Protein AF-A0A7C4AFE4-F1 (afdb_monomer_lite)

Foldseek 3Di:
DDLVVVVVVLLVLLVVLLVVLQVLLVVCLVPVDLVSLVSNLVSLVVNLVSCVLLVVFFDVVLNVLSVVLNVLSCVLSVLLNVLVVVLVVLVPPPPSPVVNVVSVVVSVVSSVVSSVVNDGRDPSNSVRSNGTDDDPVSSVSSVVSVVVVVVVVVVVVVVVVVVVVVPPDPPPPDDPPPDDDDDDDDDDDDDDDDDDDDDDDDD

Radius of gyration: 24.46 Å; chains: 1; bounding box: 50×61×55 Å

Structure (mmCIF, N/CA/C/O backbone):
data_AF-A0A7C4AFE4-F1
#
_entry.id   AF-A0A7C4AFE4-F1
#
loop_
_atom_site.group_PDB
_atom_site.id
_atom_site.type_symbol
_atom_site.label_atom_id
_atom_site.label_alt_id
_atom_site.label_comp_id
_atom_site.label_asym_id
_atom_site.label_entity_id
_atom_site.label_seq_id
_atom_site.pdbx_PDB_ins_code
_atom_site.Cartn_x
_atom_site.Cartn_y
_atom_site.Cartn_z
_atom_site.occupancy
_atom_site.B_iso_or_equiv
_atom_site.auth_seq_id
_atom_site.auth_comp_id
_atom_site.auth_asym_id
_atom_site.auth_atom_id
_atom_site.pdbx_PDB_model_num
ATOM 1 N N . MET A 1 1 ? 22.832 9.368 -10.666 1.00 88.69 1 MET A N 1
ATOM 2 C CA . MET A 1 1 ? 22.837 7.880 -10.552 1.00 88.69 1 MET A CA 1
ATOM 3 C C . MET A 1 1 ? 22.704 7.240 -11.938 1.00 88.69 1 MET A C 1
ATOM 5 O O . MET A 1 1 ? 21.803 7.632 -12.667 1.00 88.69 1 MET A O 1
ATOM 9 N N . ARG A 1 2 ? 23.557 6.264 -12.307 1.00 95.69 2 ARG A N 1
ATOM 10 C CA . ARG A 1 2 ? 23.484 5.553 -13.609 1.00 95.69 2 ARG A CA 1
ATOM 11 C C . ARG A 1 2 ? 22.165 4.767 -13.766 1.00 95.69 2 ARG A C 1
ATOM 13 O O . ARG A 1 2 ? 21.699 4.161 -12.797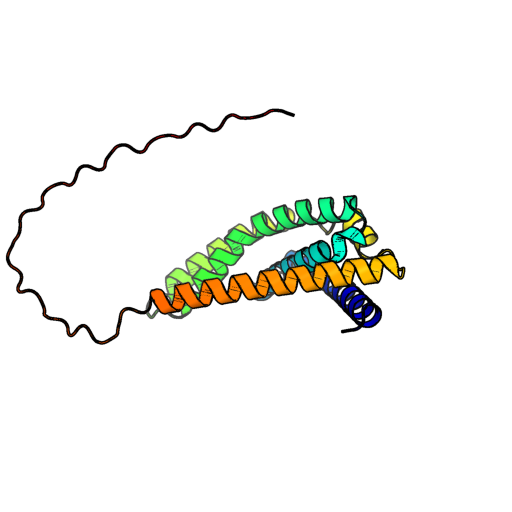 1.00 95.69 2 ARG A O 1
ATOM 20 N N . ALA A 1 3 ? 21.608 4.709 -14.983 1.00 95.88 3 ALA A N 1
ATOM 21 C CA . ALA A 1 3 ? 20.313 4.072 -15.285 1.00 95.88 3 ALA A CA 1
ATOM 22 C C . ALA A 1 3 ? 20.218 2.606 -14.823 1.00 95.88 3 ALA A C 1
ATOM 24 O O . ALA A 1 3 ? 19.210 2.186 -14.255 1.00 95.88 3 ALA A O 1
ATOM 25 N N . GLN A 1 4 ? 21.287 1.829 -15.016 1.00 96.31 4 GLN A N 1
ATOM 26 C CA . GLN A 1 4 ? 21.350 0.423 -14.607 1.00 96.31 4 GLN A CA 1
ATOM 27 C C . GLN A 1 4 ? 21.283 0.251 -13.082 1.00 96.31 4 GLN A C 1
ATOM 29 O O . GLN A 1 4 ? 20.539 -0.599 -12.594 1.00 96.31 4 GLN A O 1
ATOM 34 N N . LYS A 1 5 ? 22.010 1.083 -12.320 1.00 97.25 5 LYS A N 1
ATOM 35 C CA . LYS A 1 5 ? 21.986 1.060 -10.846 1.00 97.25 5 LYS A CA 1
ATOM 36 C C . LYS A 1 5 ? 20.595 1.424 -10.320 1.00 97.25 5 LYS A C 1
ATOM 38 O O . LYS A 1 5 ? 20.082 0.743 -9.433 1.00 97.25 5 LYS A O 1
ATOM 43 N N . LEU A 1 6 ? 19.958 2.438 -10.914 1.00 96.81 6 LEU A N 1
ATOM 44 C CA . LEU A 1 6 ? 18.576 2.809 -10.595 1.00 96.81 6 LEU A CA 1
ATOM 45 C C . LEU A 1 6 ? 17.604 1.654 -10.868 1.00 96.81 6 LEU A C 1
ATOM 47 O O . LEU A 1 6 ? 16.793 1.333 -10.003 1.00 96.81 6 LEU A O 1
ATOM 51 N N . PHE A 1 7 ? 17.689 1.024 -12.042 1.00 96.94 7 PHE A N 1
ATOM 52 C CA . PHE A 1 7 ? 16.813 -0.086 -12.418 1.00 96.94 7 PHE A CA 1
ATOM 53 C C . PHE A 1 7 ? 16.931 -1.265 -11.450 1.00 96.94 7 PHE A C 1
ATOM 55 O O . PHE A 1 7 ? 15.910 -1.715 -10.930 1.00 96.94 7 PHE A O 1
ATOM 62 N N . ARG A 1 8 ? 18.158 -1.698 -11.124 1.00 97.38 8 ARG A N 1
ATOM 63 C CA . ARG A 1 8 ? 18.399 -2.772 -10.145 1.00 97.38 8 ARG A CA 1
ATOM 64 C C . ARG A 1 8 ? 17.809 -2.430 -8.774 1.00 97.38 8 ARG A C 1
ATOM 66 O O . ARG A 1 8 ? 17.084 -3.238 -8.196 1.00 97.38 8 ARG A O 1
ATOM 73 N N . ARG A 1 9 ? 18.043 -1.208 -8.274 1.00 97.44 9 ARG A N 1
ATOM 74 C CA . ARG A 1 9 ? 17.486 -0.744 -6.989 1.00 97.44 9 ARG A CA 1
ATOM 75 C C . ARG A 1 9 ? 15.956 -0.720 -7.007 1.00 97.44 9 ARG A C 1
ATOM 77 O O . ARG A 1 9 ? 15.320 -1.157 -6.049 1.00 97.44 9 ARG A O 1
ATOM 84 N N . TRP A 1 10 ? 15.363 -0.218 -8.089 1.00 97.56 10 TRP A N 1
ATOM 85 C CA . TRP A 1 10 ? 13.914 -0.182 -8.275 1.00 97.56 10 TRP A CA 1
ATOM 86 C C . TRP A 1 10 ? 13.317 -1.594 -8.305 1.00 97.56 10 TRP A C 1
ATOM 88 O O . TRP A 1 10 ? 12.353 -1.855 -7.587 1.00 97.56 10 TRP A O 1
ATOM 98 N N . GLN A 1 11 ? 13.914 -2.514 -9.065 1.00 97.38 11 GLN A N 1
ATOM 99 C CA . GLN A 1 11 ? 13.476 -3.906 -9.169 1.00 97.38 11 GLN A CA 1
ATOM 100 C C . GLN A 1 11 ? 13.556 -4.629 -7.820 1.00 97.38 11 GLN A C 1
ATOM 102 O O . GLN A 1 11 ? 12.567 -5.224 -7.391 1.00 97.38 11 GLN A O 1
ATOM 107 N N . GLY A 1 12 ? 14.685 -4.515 -7.111 1.00 97.50 12 GLY A N 1
ATOM 108 C CA . GLY A 1 12 ? 14.855 -5.113 -5.786 1.00 97.50 12 GLY A CA 1
ATOM 109 C C . GLY A 1 12 ? 13.845 -4.573 -4.770 1.00 97.50 12 GLY A C 1
ATOM 110 O O . GLY A 1 12 ? 13.185 -5.342 -4.069 1.00 97.50 12 GLY A O 1
ATOM 111 N N . ARG A 1 13 ? 13.636 -3.248 -4.741 1.00 97.94 13 ARG A N 1
ATOM 112 C CA . ARG A 1 13 ? 12.648 -2.622 -3.847 1.00 97.94 13 ARG A CA 1
ATOM 113 C C . ARG A 1 13 ? 11.216 -3.024 -4.199 1.00 97.94 13 ARG A C 1
ATOM 115 O O . ARG A 1 13 ? 10.423 -3.246 -3.289 1.00 97.94 13 ARG A O 1
ATOM 122 N N . ARG A 1 14 ? 10.885 -3.153 -5.489 1.00 97.56 14 ARG A N 1
ATOM 123 C CA . ARG A 1 14 ? 9.582 -3.654 -5.953 1.00 97.56 14 ARG A CA 1
ATOM 124 C C . ARG A 1 14 ? 9.314 -5.058 -5.429 1.00 97.56 14 ARG A C 1
ATOM 126 O O . ARG A 1 14 ? 8.274 -5.278 -4.819 1.00 97.56 14 ARG A O 1
ATOM 133 N N . ALA A 1 15 ? 10.255 -5.977 -5.644 1.00 97.25 15 ALA A N 1
ATOM 134 C CA . ALA A 1 15 ? 10.128 -7.368 -5.222 1.00 97.25 15 ALA A CA 1
ATOM 135 C C . ALA A 1 15 ? 10.013 -7.486 -3.694 1.00 97.25 15 ALA A C 1
ATOM 137 O O . ALA A 1 15 ? 9.143 -8.198 -3.199 1.00 97.25 15 ALA A O 1
ATOM 138 N N . LYS A 1 16 ? 10.831 -6.727 -2.947 1.00 98.06 16 LYS A N 1
ATOM 139 C CA . LYS A 1 16 ? 10.748 -6.659 -1.481 1.00 98.06 16 LYS A CA 1
ATOM 140 C C . LYS A 1 16 ? 9.370 -6.185 -1.013 1.00 98.06 16 LYS A C 1
ATOM 142 O O . LYS A 1 16 ? 8.750 -6.864 -0.204 1.00 98.06 16 LYS A O 1
ATOM 147 N N . LEU A 1 17 ? 8.879 -5.062 -1.543 1.00 98.06 17 LEU A N 1
ATOM 148 C CA . LEU A 1 17 ? 7.571 -4.514 -1.165 1.00 98.06 17 LEU A CA 1
ATOM 149 C C . LEU A 1 17 ? 6.419 -5.454 -1.526 1.00 98.06 17 LEU A C 1
ATOM 151 O O . LEU A 1 17 ? 5.457 -5.535 -0.775 1.00 98.06 17 LEU A O 1
ATOM 155 N N . LEU A 1 18 ? 6.505 -6.154 -2.659 1.00 97.81 18 LEU A N 1
ATOM 156 C CA . LEU A 1 18 ? 5.486 -7.115 -3.073 1.00 97.81 18 LEU A CA 1
ATOM 157 C C . LEU A 1 18 ? 5.387 -8.290 -2.090 1.00 97.81 18 LEU A C 1
ATOM 159 O O . LEU A 1 18 ? 4.287 -8.601 -1.645 1.00 97.81 18 LEU A O 1
ATOM 163 N N . ARG A 1 19 ? 6.523 -8.884 -1.696 1.00 97.88 19 ARG A N 1
ATOM 164 C CA . ARG A 1 19 ? 6.556 -9.945 -0.673 1.00 97.88 19 ARG A CA 1
ATOM 165 C C . ARG A 1 19 ? 6.013 -9.453 0.667 1.00 97.88 19 ARG A C 1
ATOM 167 O O . ARG A 1 19 ? 5.075 -10.036 1.196 1.00 97.88 19 ARG A O 1
ATOM 174 N N . GLN A 1 20 ? 6.517 -8.311 1.141 1.00 98.19 20 GLN A N 1
ATOM 175 C CA . GLN A 1 20 ? 6.049 -7.690 2.384 1.00 98.19 20 GLN A CA 1
ATOM 176 C C . GLN A 1 20 ? 4.540 -7.428 2.368 1.00 98.19 20 GLN A C 1
ATOM 178 O O . GLN A 1 20 ? 3.872 -7.651 3.369 1.00 98.19 20 GLN A O 1
ATOM 183 N N . LEU A 1 21 ? 3.987 -6.974 1.240 1.00 98.06 21 LEU A N 1
ATOM 184 C CA . LEU A 1 21 ? 2.557 -6.712 1.110 1.00 98.06 21 LEU A CA 1
ATOM 185 C C . LEU A 1 21 ? 1.720 -7.988 1.267 1.00 98.06 21 LEU A C 1
ATOM 187 O O . LEU A 1 21 ? 0.680 -7.943 1.920 1.00 98.06 21 LEU A O 1
ATOM 191 N N . ILE A 1 22 ? 2.168 -9.101 0.680 1.00 97.62 22 ILE A N 1
ATOM 192 C CA . ILE A 1 22 ? 1.499 -10.406 0.781 1.00 97.62 22 ILE A CA 1
ATOM 193 C C . ILE A 1 22 ? 1.530 -10.904 2.232 1.00 97.62 22 ILE A C 1
ATOM 195 O O . ILE A 1 22 ? 0.498 -11.312 2.769 1.00 97.62 22 ILE A O 1
ATOM 199 N N . ASP A 1 23 ? 2.684 -10.810 2.892 1.00 98.12 23 ASP A N 1
ATOM 200 C CA . ASP A 1 23 ? 2.838 -11.239 4.285 1.00 98.12 23 ASP A CA 1
ATOM 201 C C . ASP A 1 23 ? 2.002 -10.380 5.240 1.00 98.12 23 ASP A C 1
ATOM 203 O O . ASP A 1 23 ? 1.268 -10.904 6.082 1.00 98.12 23 ASP A O 1
ATOM 207 N N . LEU A 1 24 ? 2.053 -9.054 5.080 1.00 98.00 24 LEU A N 1
ATOM 208 C CA . LEU A 1 24 ? 1.264 -8.110 5.871 1.00 98.00 24 LEU A CA 1
ATOM 209 C C . LEU A 1 24 ? -0.232 -8.303 5.658 1.00 98.00 24 LEU A C 1
ATOM 211 O O . LEU A 1 24 ? -0.986 -8.231 6.624 1.00 98.00 24 LEU A O 1
ATOM 215 N N . GLN A 1 25 ? -0.668 -8.601 4.432 1.00 97.75 25 GLN A N 1
ATOM 216 C CA . GLN A 1 25 ? -2.064 -8.924 4.169 1.00 97.75 25 GLN A CA 1
ATOM 217 C C . GLN A 1 25 ? -2.516 -10.137 4.989 1.00 97.75 25 GLN A C 1
ATOM 219 O O . GLN A 1 25 ? -3.547 -10.063 5.655 1.00 97.75 25 GLN A O 1
ATOM 224 N N . ARG A 1 26 ? -1.743 -11.230 4.972 1.00 97.56 26 ARG A N 1
ATOM 225 C CA . ARG A 1 26 ? -2.060 -12.447 5.737 1.00 97.56 26 ARG A CA 1
ATOM 226 C C . ARG A 1 26 ? -2.098 -12.169 7.239 1.00 97.56 26 ARG A C 1
ATOM 228 O O . ARG A 1 26 ? -3.020 -12.604 7.923 1.00 97.56 26 ARG A O 1
ATOM 235 N N . ARG A 1 27 ? -1.124 -11.412 7.758 1.00 97.75 27 ARG A N 1
ATOM 236 C CA . ARG A 1 27 ? -1.076 -11.009 9.175 1.00 97.75 27 ARG A CA 1
ATOM 237 C C . ARG A 1 27 ? -2.278 -10.146 9.561 1.00 97.75 27 ARG A C 1
ATOM 239 O O . ARG A 1 27 ? -2.919 -10.432 10.570 1.00 97.75 27 ARG A O 1
ATOM 246 N N . CYS A 1 28 ? -2.631 -9.167 8.724 1.00 97.06 28 CYS A N 1
ATOM 247 C CA . CYS A 1 28 ? -3.826 -8.348 8.913 1.00 97.06 28 CYS A CA 1
ATOM 248 C C . CYS A 1 28 ? -5.076 -9.225 8.954 1.00 97.06 28 CYS A C 1
ATOM 250 O O . CYS A 1 28 ? -5.826 -9.159 9.916 1.00 97.06 28 CYS A O 1
ATOM 252 N N . GLN A 1 29 ? -5.281 -10.097 7.964 1.00 96.12 29 GLN A N 1
ATOM 253 C CA . GLN A 1 29 ? -6.451 -10.981 7.915 1.00 96.12 29 GLN A CA 1
ATOM 254 C C . GLN A 1 29 ? -6.591 -11.879 9.152 1.00 96.12 29 GLN A C 1
ATOM 256 O O . GLN A 1 29 ? -7.713 -12.199 9.527 1.00 96.12 29 GLN A O 1
ATOM 261 N N . ARG A 1 30 ? -5.485 -12.281 9.789 1.00 96.06 30 ARG A N 1
ATOM 262 C CA . ARG A 1 30 ? -5.518 -13.100 11.009 1.00 96.06 30 ARG A CA 1
ATOM 263 C C . ARG A 1 30 ? -5.846 -12.275 12.251 1.00 96.06 30 ARG A C 1
ATOM 265 O O . ARG A 1 30 ? -6.808 -12.592 12.939 1.00 96.06 30 ARG A O 1
ATOM 272 N N . ALA A 1 31 ? -5.066 -11.227 12.514 1.00 95.38 31 ALA A N 1
ATOM 273 C CA . ALA A 1 31 ? -5.141 -10.472 13.766 1.00 95.38 31 ALA A CA 1
ATOM 274 C C . ALA A 1 31 ? -5.675 -9.050 13.564 1.00 95.38 31 ALA A C 1
ATOM 276 O O . ALA A 1 31 ? -6.581 -8.622 14.266 1.00 95.38 31 ALA A O 1
ATOM 277 N N . GLY A 1 32 ? -5.141 -8.325 12.580 1.00 94.50 32 GLY A N 1
ATOM 278 C CA . GLY A 1 32 ? -5.558 -6.953 12.293 1.00 94.50 32 GLY A CA 1
ATOM 279 C C . GLY A 1 32 ? -5.188 -5.983 13.404 1.00 94.50 32 GLY A C 1
ATOM 280 O O . GLY A 1 32 ? -5.974 -5.095 13.715 1.00 94.50 32 GLY A O 1
ATOM 281 N N . LYS A 1 33 ? -4.003 -6.147 14.000 1.00 97.19 33 LYS A N 1
ATOM 282 C CA . LYS A 1 33 ? -3.459 -5.204 14.989 1.00 97.19 33 LYS A CA 1
ATOM 283 C C . LYS A 1 33 ? -3.218 -3.830 14.346 1.00 97.19 33 LYS A C 1
ATOM 285 O O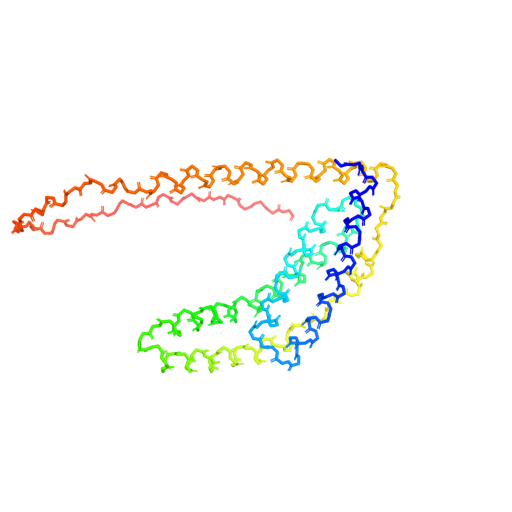 . LYS A 1 33 ? -2.928 -3.773 13.148 1.00 97.19 33 LYS A O 1
ATOM 290 N N . VAL A 1 34 ? -3.265 -2.754 15.135 1.00 97.19 34 VAL A N 1
ATOM 291 C CA . VAL A 1 34 ? -3.058 -1.358 14.684 1.00 97.19 34 VAL A CA 1
ATOM 292 C C . VAL A 1 34 ? -1.822 -1.227 13.785 1.00 97.19 34 VAL A C 1
ATOM 294 O O . VAL A 1 34 ? -1.927 -0.873 12.607 1.00 97.19 34 VAL A O 1
ATOM 297 N N . GLN A 1 35 ? -0.659 -1.650 14.292 1.00 97.31 35 GLN A N 1
ATOM 298 C CA . GLN A 1 35 ? 0.607 -1.573 13.560 1.00 97.31 35 GLN A CA 1
ATOM 299 C C . GLN A 1 35 ? 0.589 -2.365 12.243 1.00 97.31 35 GLN A C 1
ATOM 301 O O . GLN A 1 35 ? 1.115 -1.911 11.228 1.00 97.31 35 GLN A O 1
ATOM 306 N N . GLN A 1 36 ? -0.070 -3.528 12.213 1.00 97.81 36 GLN A N 1
ATOM 307 C CA . GLN A 1 36 ? -0.164 -4.349 11.002 1.00 97.81 36 GLN A CA 1
ATOM 308 C C . GLN A 1 36 ? -0.988 -3.647 9.918 1.00 97.81 36 GLN A C 1
ATOM 310 O O . GLN A 1 36 ? -0.570 -3.603 8.759 1.00 97.81 36 GLN A O 1
ATOM 315 N N . VAL A 1 37 ? -2.140 -3.075 10.289 1.00 97.62 37 VAL A N 1
ATOM 316 C CA . VAL A 1 37 ? -3.011 -2.329 9.366 1.00 97.62 37 VAL A CA 1
ATOM 317 C C . VAL A 1 37 ? -2.282 -1.095 8.831 1.00 97.62 37 VAL A C 1
ATOM 319 O O . VAL A 1 37 ? -2.321 -0.831 7.622 1.00 97.62 37 VAL A O 1
ATOM 322 N N . HIS A 1 38 ? -1.563 -0.375 9.697 1.00 97.88 38 HIS A N 1
ATOM 323 C CA . HIS A 1 38 ? -0.725 0.756 9.310 1.00 97.88 38 HIS A CA 1
ATOM 324 C C . HIS A 1 38 ? 0.364 0.348 8.303 1.00 97.88 38 HIS A C 1
ATOM 326 O O . HIS A 1 38 ? 0.414 0.875 7.184 1.00 97.88 38 HIS A O 1
ATOM 332 N N . GLU A 1 39 ? 1.203 -0.632 8.647 1.00 98.19 39 GLU A N 1
ATOM 333 C CA . GLU A 1 39 ? 2.298 -1.107 7.794 1.00 98.19 39 GLU A CA 1
ATOM 334 C C . GLU A 1 39 ? 1.798 -1.636 6.45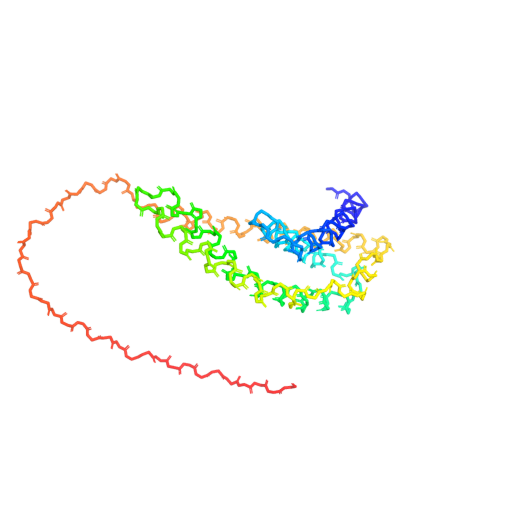1 1.00 98.19 39 GLU A C 1
ATOM 336 O O . GLU A 1 39 ? 2.402 -1.370 5.404 1.00 98.19 39 GLU A O 1
ATOM 341 N N . PHE A 1 40 ? 0.669 -2.347 6.452 1.00 98.38 40 PHE A N 1
ATOM 342 C CA . PHE A 1 40 ? 0.028 -2.837 5.240 1.00 98.38 40 PHE A CA 1
ATOM 343 C C . PHE A 1 40 ? -0.375 -1.683 4.313 1.00 98.38 40 PHE A C 1
ATOM 345 O O . PHE A 1 40 ? -0.027 -1.683 3.125 1.00 98.38 40 PHE A O 1
ATOM 352 N N . ARG A 1 41 ? -1.031 -0.646 4.852 1.00 98.25 41 ARG A N 1
ATOM 353 C CA . ARG A 1 41 ? -1.422 0.557 4.096 1.00 98.25 41 ARG A CA 1
ATOM 354 C C . ARG A 1 41 ? -0.209 1.313 3.555 1.00 98.25 41 ARG A C 1
ATOM 356 O O . ARG A 1 41 ? -0.198 1.696 2.380 1.00 98.25 41 ARG A O 1
ATOM 363 N N . VAL A 1 42 ? 0.825 1.504 4.372 1.00 98.38 42 VAL A N 1
ATOM 364 C CA . VAL A 1 42 ? 2.068 2.178 3.964 1.00 98.38 42 VAL A CA 1
ATOM 365 C C . VAL A 1 42 ? 2.776 1.395 2.858 1.00 98.38 42 VAL A C 1
ATOM 367 O O . VAL A 1 42 ? 3.168 1.976 1.840 1.00 98.38 42 VAL A O 1
ATOM 370 N N . THR A 1 43 ? 2.893 0.076 3.004 1.00 98.50 43 THR A N 1
ATOM 371 C CA . THR A 1 43 ? 3.516 -0.810 2.010 1.00 98.50 43 THR A CA 1
ATOM 372 C C . THR A 1 43 ? 2.749 -0.777 0.691 1.00 98.50 43 THR A C 1
ATOM 374 O O . THR A 1 43 ? 3.356 -0.593 -0.368 1.00 98.50 43 THR A O 1
ATOM 377 N N . LEU A 1 44 ? 1.414 -0.833 0.735 1.00 98.38 44 LEU A N 1
ATOM 378 C CA . LEU A 1 44 ? 0.557 -0.690 -0.441 1.00 98.38 44 LEU A CA 1
ATOM 379 C C . LEU A 1 44 ? 0.758 0.661 -1.139 1.00 98.38 44 LEU A C 1
ATOM 381 O O . LEU A 1 44 ? 0.913 0.718 -2.363 1.00 98.38 44 LEU A O 1
ATOM 385 N N . ARG A 1 45 ? 0.788 1.764 -0.380 1.00 98.12 45 ARG A N 1
ATOM 386 C CA . ARG A 1 45 ? 1.046 3.107 -0.925 1.00 98.12 45 ARG A CA 1
ATOM 387 C C . ARG A 1 45 ? 2.410 3.163 -1.613 1.00 98.12 45 ARG A C 1
ATOM 389 O O . ARG A 1 45 ? 2.492 3.610 -2.758 1.00 98.12 45 ARG A O 1
ATOM 396 N N . ARG A 1 46 ? 3.463 2.666 -0.957 1.00 98.19 46 ARG A N 1
ATOM 397 C CA . ARG A 1 46 ? 4.830 2.613 -1.503 1.00 98.19 46 ARG A CA 1
ATOM 398 C C . ARG A 1 46 ? 4.891 1.779 -2.784 1.00 98.19 46 ARG A C 1
ATOM 400 O O . ARG A 1 46 ? 5.452 2.246 -3.774 1.00 98.19 46 ARG A O 1
ATOM 407 N N . LEU A 1 47 ? 4.264 0.600 -2.808 1.00 98.19 47 LEU A N 1
ATOM 408 C CA . LEU A 1 47 ? 4.211 -0.248 -4.001 1.00 98.19 47 LEU A CA 1
ATOM 409 C C . LEU A 1 47 ? 3.486 0.449 -5.161 1.00 98.19 47 LEU A C 1
ATOM 411 O O . LEU A 1 47 ? 3.987 0.447 -6.284 1.00 98.19 47 LEU A O 1
ATOM 415 N N . ARG A 1 48 ? 2.349 1.109 -4.901 1.00 97.81 48 ARG A N 1
ATOM 416 C CA . ARG A 1 48 ? 1.599 1.869 -5.919 1.00 97.81 48 ARG A CA 1
ATOM 417 C C . ARG A 1 48 ? 2.421 3.008 -6.519 1.00 97.81 48 ARG A C 1
ATOM 419 O O . ARG A 1 48 ? 2.381 3.210 -7.733 1.00 97.81 48 ARG A O 1
ATOM 426 N N . LEU A 1 49 ? 3.162 3.750 -5.694 1.00 96.31 49 LEU A N 1
ATOM 427 C CA . LEU A 1 49 ? 4.058 4.809 -6.168 1.00 96.31 49 LEU A CA 1
ATOM 428 C C . LEU A 1 49 ? 5.181 4.230 -7.033 1.00 96.31 49 LEU A C 1
ATOM 430 O O . LEU A 1 49 ? 5.433 4.714 -8.135 1.00 96.31 49 LEU A O 1
ATOM 434 N N . LEU A 1 50 ? 5.794 3.140 -6.580 1.00 96.81 50 LEU A N 1
ATOM 435 C CA . LEU A 1 50 ? 6.895 2.495 -7.285 1.00 96.81 50 LEU A CA 1
ATOM 436 C C . LEU A 1 50 ? 6.451 1.885 -8.629 1.00 96.81 50 LEU A C 1
ATOM 438 O O . LEU A 1 50 ? 7.161 2.011 -9.631 1.00 96.81 50 LEU A O 1
ATOM 442 N N . ALA A 1 51 ? 5.243 1.315 -8.683 1.00 96.94 51 ALA A N 1
ATOM 443 C CA . ALA A 1 51 ? 4.602 0.850 -9.913 1.00 96.94 51 ALA A CA 1
ATOM 444 C C . ALA A 1 51 ? 4.244 2.007 -10.863 1.00 96.94 51 ALA A C 1
ATOM 446 O O . ALA A 1 51 ? 4.368 1.871 -12.078 1.00 96.94 51 ALA A O 1
ATOM 447 N N . ARG A 1 52 ? 3.845 3.175 -10.337 1.00 95.75 52 ARG A N 1
ATOM 448 C CA . ARG A 1 52 ? 3.573 4.376 -11.147 1.00 95.75 52 ARG A CA 1
ATOM 449 C C . ARG A 1 52 ? 4.838 4.914 -11.818 1.00 95.75 52 ARG A C 1
ATOM 451 O O . ARG A 1 52 ? 4.790 5.280 -12.995 1.00 95.75 52 ARG A O 1
ATOM 458 N N . VAL A 1 53 ? 5.953 4.960 -11.090 1.00 96.19 53 VAL A N 1
ATOM 459 C CA . VAL A 1 53 ? 7.257 5.370 -11.638 1.00 96.19 53 VAL A CA 1
ATOM 460 C C . VAL A 1 53 ? 7.703 4.387 -12.724 1.00 96.19 53 VAL A C 1
ATOM 462 O O . VAL A 1 53 ? 8.050 4.807 -13.827 1.00 96.19 53 VAL A O 1
ATOM 465 N N . GLY A 1 54 ? 7.588 3.084 -12.454 1.00 96.62 54 GLY A N 1
ATOM 466 C CA . GLY A 1 54 ? 7.971 2.014 -13.375 1.00 96.62 54 GLY A CA 1
ATOM 467 C C . GLY A 1 54 ? 6.920 1.601 -14.407 1.00 96.62 54 GLY A C 1
ATOM 468 O O . GLY A 1 54 ? 7.096 0.572 -15.051 1.00 96.62 54 GLY A O 1
ATOM 469 N N . ARG A 1 55 ? 5.840 2.374 -14.597 1.00 95.88 55 ARG A N 1
ATOM 470 C CA . ARG A 1 55 ? 4.723 2.017 -15.494 1.00 95.88 55 ARG A CA 1
ATOM 471 C C . ARG A 1 55 ? 5.146 1.530 -16.893 1.00 95.88 55 ARG A C 1
ATOM 473 O O . ARG A 1 55 ? 4.557 0.557 -17.343 1.00 95.88 55 ARG A O 1
ATOM 480 N N . PRO A 1 56 ? 6.140 2.130 -17.580 1.00 94.38 56 PRO A N 1
ATOM 481 C CA . PRO A 1 56 ? 6.563 1.658 -18.905 1.00 94.38 56 PRO A CA 1
ATOM 482 C C . PRO A 1 56 ? 7.183 0.254 -18.933 1.00 94.38 56 PRO A C 1
ATOM 484 O O . PRO A 1 56 ? 7.330 -0.317 -20.009 1.00 94.38 56 PRO A O 1
ATOM 487 N N . LEU A 1 57 ? 7.609 -0.261 -17.779 1.00 96.69 57 LEU A N 1
ATOM 488 C CA . LEU A 1 57 ? 8.346 -1.518 -17.653 1.00 96.69 57 LEU A CA 1
ATOM 489 C C . LEU A 1 57 ? 7.464 -2.668 -17.160 1.00 96.69 57 LEU A C 1
ATOM 491 O O . LEU A 1 57 ? 7.917 -3.807 -17.136 1.00 96.69 57 LEU A O 1
ATOM 495 N N . LEU A 1 58 ? 6.236 -2.375 -16.736 1.00 97.00 58 LEU A N 1
ATOM 496 C CA . LEU A 1 58 ? 5.322 -3.329 -16.114 1.00 97.00 58 LEU A CA 1
ATOM 497 C C . LEU A 1 58 ? 4.124 -3.599 -17.028 1.00 97.00 58 LEU A C 1
ATOM 499 O O . LEU A 1 58 ? 3.775 -2.769 -17.870 1.00 97.00 58 LEU A O 1
ATOM 503 N N . ASN A 1 59 ? 3.462 -4.739 -16.827 1.00 96.69 59 ASN A N 1
ATOM 504 C CA . ASN A 1 59 ? 2.235 -5.074 -17.545 1.00 96.69 59 ASN A CA 1
ATOM 505 C C . ASN A 1 59 ? 1.120 -4.043 -17.220 1.00 96.69 59 ASN A C 1
ATOM 507 O O . ASN A 1 59 ? 0.736 -3.911 -16.050 1.00 96.69 59 ASN A O 1
ATOM 511 N N . PRO A 1 60 ? 0.563 -3.317 -18.214 1.00 96.81 60 PRO A N 1
ATOM 512 C CA . PRO A 1 60 ? -0.486 -2.321 -17.985 1.00 96.81 60 PRO A CA 1
ATOM 513 C C . PRO A 1 60 ? -1.735 -2.877 -17.287 1.00 96.81 60 PRO A C 1
ATOM 515 O O . PRO A 1 60 ? -2.293 -2.205 -16.414 1.00 96.81 60 PRO A O 1
ATOM 518 N N . ALA A 1 61 ? -2.140 -4.109 -17.612 1.00 97.62 61 ALA A N 1
ATOM 519 C CA . ALA A 1 61 ? -3.286 -4.772 -16.994 1.00 97.62 61 ALA A CA 1
ATOM 520 C C . ALA A 1 61 ? -3.029 -5.064 -15.507 1.00 97.62 61 ALA A C 1
ATOM 522 O O . ALA A 1 61 ? -3.897 -4.823 -14.662 1.00 97.62 61 ALA A O 1
ATOM 523 N N . ALA A 1 62 ? -1.805 -5.475 -15.159 1.00 97.50 62 ALA A N 1
ATOM 524 C CA . ALA A 1 62 ? -1.396 -5.674 -13.771 1.00 97.50 62 ALA A CA 1
ATOM 525 C C . ALA A 1 62 ? -1.414 -4.359 -12.974 1.00 97.50 62 ALA A C 1
ATOM 527 O O . ALA A 1 62 ? -1.905 -4.330 -11.847 1.00 97.50 62 ALA A O 1
ATOM 528 N N . ILE A 1 63 ? -0.968 -3.240 -13.561 1.00 97.94 63 ILE A N 1
ATOM 529 C CA . ILE A 1 63 ? -1.044 -1.918 -12.910 1.00 97.94 63 ILE A CA 1
ATOM 530 C C . ILE A 1 63 ? -2.501 -1.490 -12.691 1.00 97.94 63 ILE A C 1
ATOM 532 O O . ILE A 1 63 ? -2.846 -0.986 -11.618 1.00 97.94 63 ILE A O 1
ATOM 536 N N . ALA A 1 64 ? -3.364 -1.666 -13.695 1.00 97.81 64 ALA A N 1
ATOM 537 C CA . ALA A 1 64 ? -4.783 -1.337 -13.581 1.00 97.81 64 ALA A CA 1
ATOM 538 C C . ALA A 1 64 ? -5.462 -2.178 -12.489 1.00 97.81 64 ALA A C 1
ATOM 540 O O . ALA A 1 64 ? -6.208 -1.636 -11.667 1.00 97.81 64 ALA A O 1
ATOM 541 N N . SER A 1 65 ? -5.143 -3.473 -12.434 1.00 98.00 65 SER A N 1
ATOM 542 C CA . SER A 1 65 ? -5.620 -4.390 -11.400 1.00 98.00 65 SER A CA 1
ATOM 543 C C . SER A 1 65 ? -5.108 -4.000 -10.005 1.00 98.00 65 SER A C 1
ATOM 545 O O . SER A 1 65 ? -5.919 -3.837 -9.092 1.00 98.00 65 SER A O 1
ATOM 547 N N . LEU A 1 66 ? -3.811 -3.689 -9.851 1.00 98.19 66 LEU A N 1
ATOM 548 C CA . LEU A 1 66 ? -3.226 -3.178 -8.601 1.00 98.19 66 LEU A CA 1
ATOM 549 C C . LEU A 1 66 ? -3.932 -1.903 -8.133 1.00 98.19 66 LEU A C 1
ATOM 551 O O . LEU A 1 66 ? -4.190 -1.732 -6.944 1.00 98.19 66 LEU A O 1
ATOM 555 N N . ARG A 1 67 ? -4.253 -0.990 -9.057 1.00 98.12 67 ARG A N 1
ATOM 556 C CA . ARG A 1 67 ? -4.953 0.260 -8.738 1.00 98.12 67 ARG A CA 1
ATOM 557 C C . ARG A 1 67 ? -6.357 -0.005 -8.197 1.00 98.12 67 ARG A C 1
ATOM 559 O O . ARG A 1 67 ? -6.718 0.589 -7.182 1.00 98.12 67 ARG A O 1
ATOM 566 N N . ARG A 1 68 ? -7.137 -0.868 -8.857 1.00 98.25 68 ARG A N 1
ATOM 567 C CA . ARG A 1 68 ? -8.499 -1.225 -8.424 1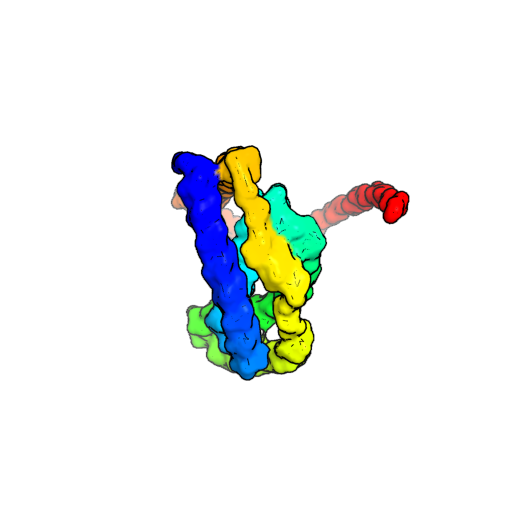.00 98.25 68 ARG A CA 1
ATOM 568 C C . ARG A 1 68 ? -8.480 -1.945 -7.082 1.00 98.25 68 ARG A C 1
ATOM 570 O O . ARG A 1 68 ? -9.160 -1.517 -6.153 1.00 98.25 68 ARG A O 1
ATOM 577 N N . TRP A 1 69 ? -7.654 -2.983 -6.964 1.00 98.38 69 TRP A N 1
ATOM 578 C CA . TRP A 1 69 ? -7.494 -3.733 -5.723 1.00 98.38 69 TRP A CA 1
ATOM 579 C C . TRP A 1 69 ? -7.031 -2.819 -4.585 1.00 98.38 69 TRP A C 1
ATOM 581 O O . TRP A 1 69 ? -7.688 -2.749 -3.551 1.00 98.38 69 TRP A O 1
ATOM 591 N N . GLY A 1 70 ? -5.994 -2.011 -4.816 1.00 98.12 70 GLY A N 1
ATOM 592 C CA . GLY A 1 70 ? -5.477 -1.083 -3.819 1.00 98.12 70 GLY A CA 1
ATOM 593 C C . GLY A 1 70 ? -6.490 -0.019 -3.388 1.00 98.12 70 GLY A C 1
ATOM 594 O O . GLY A 1 70 ? -6.516 0.333 -2.216 1.00 98.12 70 GLY A O 1
ATOM 595 N N . LYS A 1 71 ? -7.356 0.470 -4.293 1.00 98.06 71 LYS A N 1
ATOM 596 C CA . LYS A 1 71 ? -8.461 1.381 -3.934 1.00 98.06 71 LYS A CA 1
ATOM 597 C C . LYS A 1 71 ? -9.444 0.704 -2.978 1.00 98.06 71 LYS A C 1
ATOM 599 O O . LYS A 1 71 ? -9.782 1.300 -1.962 1.00 98.06 71 LYS A O 1
ATOM 604 N N . ARG A 1 72 ? -9.859 -0.535 -3.269 1.00 98.06 72 ARG A N 1
ATOM 605 C CA . ARG A 1 72 ? -10.759 -1.300 -2.388 1.00 98.06 72 ARG A CA 1
ATOM 606 C C . ARG A 1 72 ? -10.143 -1.518 -1.008 1.00 98.06 72 ARG A C 1
ATOM 608 O O . ARG A 1 72 ? -10.781 -1.211 -0.011 1.00 98.06 72 ARG A O 1
ATOM 615 N N . VAL A 1 73 ? -8.882 -1.949 -0.952 1.00 97.75 73 VAL A N 1
ATOM 616 C CA . VAL A 1 73 ? -8.153 -2.117 0.315 1.00 97.75 73 VAL A CA 1
ATOM 617 C C . VAL A 1 73 ? -8.090 -0.807 1.103 1.00 97.75 73 VAL A C 1
ATOM 619 O O . VAL A 1 73 ? -8.352 -0.796 2.304 1.00 97.75 73 VAL A O 1
ATOM 622 N N . SER A 1 74 ? -7.769 0.310 0.443 1.00 97.31 74 SER A N 1
ATOM 623 C CA . SER A 1 74 ? -7.713 1.618 1.100 1.00 97.31 74 SER A CA 1
ATOM 624 C C . SER A 1 74 ? -9.060 2.047 1.684 1.00 97.31 74 SER A C 1
ATOM 626 O O . SER A 1 74 ? -9.052 2.600 2.777 1.00 97.31 74 SER A O 1
ATOM 628 N N . LEU A 1 75 ? -10.174 1.777 0.992 1.00 97.38 75 LEU A N 1
ATOM 629 C CA . LEU A 1 75 ? -11.530 2.080 1.469 1.00 97.38 75 LEU A CA 1
ATOM 630 C C . LEU A 1 75 ? -11.924 1.217 2.671 1.00 97.38 75 LEU A C 1
ATOM 632 O O . LEU A 1 75 ? -12.474 1.727 3.637 1.00 97.38 75 LEU A O 1
ATOM 636 N N . LEU A 1 76 ? -11.609 -0.080 2.636 1.00 97.38 76 LEU A N 1
ATOM 637 C CA . LEU A 1 76 ? -11.906 -0.993 3.745 1.00 97.38 76 LEU A CA 1
ATOM 638 C C . LEU A 1 76 ? -11.116 -0.648 5.013 1.00 97.38 76 LEU A C 1
ATOM 640 O O . LEU A 1 76 ? -11.597 -0.846 6.120 1.00 97.38 76 LEU A O 1
ATOM 644 N N . THR A 1 77 ? -9.894 -0.140 4.852 1.00 97.75 77 THR A N 1
ATOM 645 C CA . THR A 1 77 ? -8.978 0.117 5.972 1.00 97.75 77 THR A CA 1
ATOM 646 C C . THR A 1 77 ? -8.920 1.584 6.396 1.00 97.75 77 THR A C 1
ATOM 648 O O . THR A 1 77 ? -8.202 1.887 7.341 1.00 97.75 77 THR A O 1
ATOM 651 N N . SER A 1 78 ? -9.600 2.512 5.705 1.00 97.31 78 SER A N 1
ATOM 652 C CA . SER A 1 78 ? -9.526 3.943 6.048 1.00 97.31 78 SER A CA 1
ATOM 653 C C . SER A 1 78 ? -10.176 4.214 7.392 1.00 97.31 78 SER A C 1
ATOM 655 O O . SER A 1 78 ? -9.481 4.630 8.301 1.00 97.31 78 SER A O 1
ATOM 657 N N . ARG A 1 79 ? -11.447 3.837 7.552 1.00 97.69 79 ARG A N 1
ATOM 658 C CA . ARG A 1 79 ? -12.199 4.064 8.792 1.00 97.69 79 ARG A CA 1
ATOM 659 C C . ARG A 1 79 ? -11.571 3.378 10.008 1.00 97.69 79 ARG A C 1
ATOM 661 O O . ARG A 1 79 ? -11.620 3.915 11.100 1.00 97.69 79 ARG A O 1
ATOM 668 N N . VAL A 1 80 ? -10.966 2.203 9.814 1.00 98.06 80 VAL A N 1
ATOM 669 C CA . VAL A 1 80 ? -10.220 1.508 10.879 1.00 98.06 80 VAL A CA 1
ATOM 670 C C . VAL A 1 80 ? -9.002 2.332 11.286 1.00 98.06 80 VAL A C 1
ATOM 672 O O . VAL A 1 80 ? -8.812 2.565 12.469 1.00 98.06 80 VAL A O 1
ATOM 675 N N . ARG A 1 81 ? -8.225 2.841 10.317 1.00 97.94 81 ARG A N 1
ATOM 676 C CA . ARG A 1 81 ? -7.067 3.691 10.622 1.00 97.94 81 ARG A CA 1
ATOM 677 C C . ARG A 1 81 ? -7.469 5.036 11.226 1.00 97.94 81 ARG A C 1
ATOM 679 O O . ARG A 1 81 ? -6.719 5.543 12.046 1.00 97.94 81 ARG A O 1
ATOM 686 N N . ASP A 1 82 ? -8.600 5.606 10.824 1.00 98.19 82 ASP A N 1
ATOM 687 C CA . ASP A 1 82 ? -9.099 6.860 11.395 1.00 98.19 82 ASP A CA 1
ATOM 688 C C . ASP A 1 82 ? -9.403 6.678 12.893 1.00 98.19 82 ASP A C 1
ATOM 690 O O . ASP A 1 82 ? -9.037 7.527 13.696 1.00 98.19 82 ASP A O 1
ATOM 694 N N . LEU A 1 83 ? -9.979 5.530 13.277 1.00 98.31 83 LEU A N 1
ATOM 695 C CA . LEU A 1 83 ? -10.188 5.167 14.682 1.00 98.31 83 LEU A CA 1
ATOM 696 C C . LEU A 1 83 ? -8.878 4.845 15.409 1.00 98.31 83 LEU A C 1
ATOM 698 O O . LEU A 1 83 ? -8.715 5.283 16.539 1.00 98.31 83 LEU A O 1
ATOM 702 N N . ASP A 1 84 ? -7.935 4.144 14.766 1.00 98.06 84 ASP A N 1
ATOM 703 C CA . ASP A 1 84 ? -6.610 3.903 15.356 1.00 98.06 84 ASP A CA 1
ATOM 704 C C . ASP A 1 84 ? -5.915 5.244 15.700 1.00 98.06 84 ASP A C 1
ATOM 706 O O . ASP A 1 84 ? -5.356 5.390 16.777 1.00 98.06 84 ASP A O 1
ATOM 710 N N . VAL A 1 85 ? -5.984 6.244 14.807 1.00 97.75 85 VAL A N 1
ATOM 711 C CA . VAL A 1 85 ? -5.408 7.587 15.034 1.00 97.75 85 VAL A CA 1
ATOM 712 C C . VAL A 1 85 ? -6.172 8.363 16.107 1.00 97.75 85 VAL A C 1
ATOM 714 O O . VAL A 1 85 ? -5.553 9.041 16.919 1.00 97.75 85 VAL A O 1
ATOM 717 N N . ALA A 1 86 ? -7.505 8.284 16.120 1.00 97.62 86 ALA A N 1
ATOM 718 C CA . ALA A 1 86 ? -8.308 8.929 17.158 1.00 97.62 86 ALA A CA 1
ATOM 719 C C . ALA A 1 86 ? -7.995 8.354 18.547 1.00 97.62 86 ALA A C 1
ATOM 721 O O . ALA A 1 86 ? -7.890 9.110 19.506 1.00 97.62 86 ALA A O 1
ATOM 722 N N . SER A 1 87 ? -7.800 7.036 18.632 1.00 97.81 87 SER A N 1
ATOM 723 C CA . SER A 1 87 ? -7.381 6.352 19.855 1.00 97.81 87 SER A CA 1
ATOM 724 C C . SER A 1 87 ? -5.991 6.803 20.306 1.00 97.81 87 SER A C 1
ATOM 726 O O . SER A 1 87 ? -5.837 7.166 21.466 1.00 97.81 87 SER A O 1
ATOM 728 N N . GLU A 1 88 ? -5.008 6.842 19.390 1.00 96.62 88 GLU A N 1
ATOM 729 C CA . GLU A 1 88 ? -3.651 7.361 19.654 1.00 96.62 88 GLU A CA 1
ATOM 730 C C . GLU A 1 88 ? -3.718 8.793 20.237 1.00 96.62 88 GLU A C 1
ATOM 732 O O . GLU A 1 88 ? -3.077 9.081 21.239 1.00 96.62 88 GLU A O 1
ATOM 737 N N . TRP A 1 89 ? -4.548 9.674 19.665 1.00 97.56 89 TRP A N 1
ATOM 738 C CA . TRP A 1 89 ? -4.707 11.057 20.137 1.00 97.56 89 TRP A CA 1
ATOM 739 C C . TRP A 1 89 ? -5.427 11.177 21.493 1.00 97.56 89 TRP A C 1
ATOM 741 O O . TRP A 1 89 ? -5.065 12.022 22.310 1.00 97.56 89 TRP A O 1
ATOM 751 N N . LEU A 1 90 ? -6.448 10.352 21.751 1.00 97.06 90 LEU A N 1
ATOM 752 C CA . LEU A 1 90 ? -7.199 10.383 23.014 1.00 97.06 90 LEU A CA 1
ATOM 753 C C . LEU A 1 90 ? -6.398 9.852 24.198 1.00 97.06 90 LEU A C 1
ATOM 755 O O . LEU A 1 90 ? -6.588 10.338 25.307 1.00 97.06 90 LEU A O 1
ATOM 759 N N . GLN A 1 91 ? -5.484 8.910 23.969 1.00 97.00 91 GLN A N 1
ATOM 760 C CA . GLN A 1 91 ? -4.562 8.424 25.002 1.00 97.00 91 GLN A CA 1
ATOM 761 C C . GLN A 1 91 ? -3.661 9.537 25.559 1.00 97.00 91 GLN A C 1
ATOM 763 O O . GLN A 1 91 ? -3.174 9.429 26.679 1.00 97.00 91 GLN A O 1
ATOM 768 N N . GLU A 1 92 ? -3.461 10.621 24.805 1.00 96.69 92 GLU A N 1
ATOM 769 C CA . GLU A 1 92 ? -2.704 11.797 25.245 1.00 96.69 92 GLU A CA 1
ATOM 770 C C . GLU A 1 92 ? -3.564 12.795 26.051 1.00 96.69 92 GLU A C 1
ATOM 772 O O . GLU A 1 92 ? -3.041 13.797 26.538 1.00 96.69 92 GLU A O 1
ATOM 777 N N . GLN A 1 93 ? -4.877 12.558 26.196 1.00 97.19 93 GLN A N 1
ATOM 778 C CA . GLN A 1 93 ? -5.802 13.461 26.890 1.00 97.19 93 GLN A CA 1
ATOM 779 C C . GLN A 1 93 ? -6.068 13.005 28.341 1.00 97.19 93 GLN A C 1
ATOM 781 O O . GLN A 1 93 ? -6.365 11.830 28.554 1.00 97.19 93 GLN A O 1
ATOM 786 N N . PRO A 1 94 ? -6.087 13.916 29.343 1.00 93.88 94 PRO A N 1
ATOM 787 C CA . PRO A 1 94 ? -6.280 13.568 30.762 1.00 93.88 94 PRO A CA 1
ATOM 788 C C . PRO A 1 94 ? -7.586 12.837 31.115 1.00 93.88 94 PRO A C 1
ATOM 790 O O . PRO A 1 94 ? -7.689 12.256 32.187 1.00 93.88 94 PRO A O 1
ATOM 793 N N . GLN A 1 95 ? -8.596 12.894 30.245 1.00 93.69 95 GLN A N 1
ATOM 794 C CA . GLN A 1 95 ? -9.917 12.275 30.434 1.00 93.69 95 GLN A CA 1
ATOM 795 C C . GLN A 1 95 ? -10.268 11.327 29.271 1.00 93.69 95 GLN A C 1
ATOM 797 O O . GLN A 1 95 ? -11.436 11.092 28.976 1.00 93.69 95 GLN A O 1
ATOM 802 N N . GLY A 1 96 ? -9.258 10.835 28.546 1.00 94.38 96 GLY A N 1
ATOM 803 C CA . GLY A 1 96 ? -9.457 10.070 27.315 1.00 94.38 96 GLY A CA 1
ATOM 804 C C . GLY A 1 96 ? -9.781 8.587 27.500 1.00 94.38 96 GLY A C 1
ATOM 805 O O . GLY A 1 96 ? -10.213 7.964 26.536 1.00 94.38 96 GLY A O 1
ATOM 806 N N . GLU A 1 97 ? -9.588 8.016 28.692 1.00 95.88 97 GLU A N 1
ATOM 807 C CA . GLU A 1 97 ? -9.604 6.559 28.913 1.00 95.88 97 GLU A CA 1
ATOM 808 C C . GLU A 1 97 ? -10.931 5.896 28.508 1.00 95.88 97 GLU A C 1
ATOM 810 O O . GLU A 1 97 ? -10.941 5.014 27.649 1.00 95.88 97 GLU A O 1
ATOM 815 N N . GLU A 1 98 ? -12.066 6.393 29.008 1.00 95.00 98 GLU A N 1
ATOM 816 C CA . GLU A 1 98 ? -13.393 5.863 28.650 1.00 95.00 98 GLU A CA 1
ATOM 817 C C . GLU A 1 98 ? -13.674 5.991 27.137 1.00 95.00 98 GLU A C 1
ATOM 819 O O . GLU A 1 98 ? -14.220 5.089 26.492 1.00 95.00 98 GLU A O 1
ATOM 824 N N . ALA A 1 99 ? -13.247 7.100 26.525 1.00 96.38 99 ALA A N 1
ATOM 825 C CA . ALA A 1 99 ? -13.411 7.322 25.091 1.00 96.38 99 ALA A CA 1
ATOM 826 C C . ALA A 1 99 ? -12.542 6.370 24.247 1.00 96.38 99 ALA A C 1
ATOM 828 O O . ALA A 1 99 ? -12.975 5.939 23.171 1.00 96.38 99 ALA A O 1
ATOM 829 N N . VAL A 1 100 ? -11.342 6.024 24.726 1.00 97.31 100 VAL A N 1
ATOM 830 C CA . VAL A 1 100 ? -10.440 5.053 24.089 1.00 97.31 100 VAL A CA 1
ATOM 831 C C . VAL A 1 100 ? -11.098 3.679 24.043 1.00 97.31 100 VAL A C 1
ATOM 833 O O . VAL A 1 100 ? -11.201 3.111 22.955 1.00 97.31 100 VAL A O 1
ATOM 836 N N . GLU A 1 101 ? -11.639 3.181 25.157 1.00 97.00 101 GLU A N 1
ATOM 837 C CA . GLU A 1 101 ? -12.308 1.871 25.195 1.00 97.00 101 GLU A CA 1
ATOM 838 C C . GLU A 1 101 ? -13.475 1.784 24.196 1.00 97.00 101 GLU A C 1
ATOM 840 O O . GLU A 1 101 ? -13.601 0.820 23.427 1.00 97.00 101 GLU A O 1
ATOM 845 N N . LEU A 1 102 ? -14.309 2.829 24.138 1.00 97.50 102 LEU A N 1
ATOM 846 C CA . LEU A 1 102 ? -15.425 2.917 23.192 1.00 97.50 102 LEU A CA 1
ATOM 847 C C . LEU A 1 102 ? -14.949 2.902 21.731 1.00 97.50 102 LEU A C 1
ATOM 849 O O . LEU A 1 102 ? -15.541 2.223 20.876 1.00 97.50 102 LEU A O 1
ATOM 853 N N . ILE A 1 103 ? -13.878 3.637 21.423 1.00 97.81 103 ILE A N 1
ATOM 854 C CA . ILE A 1 103 ? -13.294 3.700 20.080 1.00 97.81 103 ILE A CA 1
ATOM 855 C C . ILE A 1 103 ? -12.663 2.373 19.689 1.00 97.81 103 ILE A C 1
ATOM 857 O O . ILE A 1 103 ? -12.900 1.914 18.568 1.00 97.81 103 ILE A O 1
ATOM 861 N N . GLU A 1 104 ? -11.927 1.723 20.585 1.00 97.75 104 GLU A N 1
ATOM 862 C CA . GLU A 1 104 ? -11.323 0.415 20.342 1.00 97.75 104 GLU A CA 1
ATOM 863 C C . GLU A 1 104 ? -12.396 -0.651 20.090 1.00 97.75 104 GLU A C 1
ATOM 865 O O . GLU A 1 104 ? -12.342 -1.369 19.083 1.00 97.75 104 GLU A O 1
ATOM 870 N N . ALA A 1 105 ? -13.459 -0.679 20.899 1.00 98.00 105 ALA A N 1
ATOM 871 C CA . ALA A 1 105 ? -14.596 -1.570 20.682 1.00 98.00 105 ALA A CA 1
ATOM 872 C C . ALA A 1 105 ? -15.263 -1.326 19.315 1.00 98.00 105 ALA A C 1
ATOM 874 O O . ALA A 1 105 ? -15.608 -2.269 18.585 1.00 98.00 105 ALA A O 1
ATOM 875 N N . ARG A 1 106 ? -15.435 -0.056 18.917 1.00 98.31 106 ARG A N 1
ATOM 876 C CA . ARG A 1 106 ? -15.993 0.308 17.605 1.00 98.31 106 ARG A CA 1
ATOM 877 C C . ARG A 1 106 ? -15.066 -0.096 16.461 1.00 98.31 106 ARG A C 1
ATOM 879 O O . ARG A 1 106 ? -15.537 -0.624 15.444 1.00 98.31 106 ARG A O 1
ATOM 886 N N . ARG A 1 107 ? -13.770 0.140 16.625 1.00 98.00 107 ARG A N 1
ATOM 887 C CA . ARG A 1 107 ? -12.703 -0.197 15.685 1.00 98.00 107 ARG A CA 1
ATOM 888 C C . ARG A 1 107 ? -12.664 -1.694 15.429 1.00 98.00 107 ARG A C 1
ATOM 890 O O . ARG A 1 107 ? -12.627 -2.112 14.271 1.00 98.00 107 ARG A O 1
ATOM 897 N N . ASP A 1 108 ? -12.784 -2.499 16.474 1.00 98.06 108 ASP A N 1
ATOM 898 C CA . ASP A 1 108 ? -12.797 -3.953 16.375 1.00 98.06 108 ASP A CA 1
ATOM 899 C C . ASP A 1 108 ? -14.037 -4.496 15.674 1.00 98.06 108 ASP A C 1
ATOM 901 O O . ASP A 1 108 ? -13.919 -5.349 14.789 1.00 98.06 108 ASP A O 1
ATOM 905 N N . ARG A 1 109 ? -15.227 -3.970 15.988 1.00 98.19 109 ARG A N 1
ATOM 906 C CA . ARG A 1 109 ? -16.458 -4.316 15.251 1.00 98.19 109 ARG A CA 1
ATOM 907 C C . ARG A 1 109 ? -16.306 -4.013 13.759 1.00 98.19 109 ARG A C 1
ATOM 909 O O . ARG A 1 109 ? -16.628 -4.847 12.910 1.00 98.19 109 ARG A O 1
ATOM 916 N N . LEU A 1 110 ? -15.769 -2.839 13.430 1.00 98.06 110 LEU A N 1
ATOM 917 C CA . LEU A 1 110 ? -15.534 -2.424 12.050 1.00 98.06 110 LEU A CA 1
ATOM 918 C C . LEU A 1 110 ? -14.490 -3.307 11.349 1.00 98.06 110 LEU A C 1
ATOM 920 O O . LEU A 1 110 ? -14.670 -3.664 10.177 1.00 98.06 110 LEU A O 1
ATOM 924 N N . TRP A 1 111 ? -13.419 -3.677 12.054 1.00 97.75 111 TRP A N 1
ATOM 925 C CA . TRP A 1 111 ? -12.401 -4.574 11.526 1.00 97.75 111 TRP A CA 1
ATOM 926 C C . TRP A 1 111 ? -12.981 -5.958 11.241 1.00 97.75 111 TRP A C 1
ATOM 928 O O . TRP A 1 111 ? -12.814 -6.448 10.126 1.00 97.75 111 TRP A O 1
ATOM 938 N N . ARG A 1 112 ? -13.733 -6.558 12.173 1.00 97.81 112 ARG A N 1
ATOM 939 C CA . ARG A 1 112 ? -14.396 -7.862 11.973 1.00 97.81 112 ARG A CA 1
ATOM 940 C C . ARG A 1 112 ? -15.300 -7.861 10.736 1.00 97.81 112 ARG A C 1
ATOM 942 O O . ARG A 1 112 ? -15.239 -8.801 9.948 1.00 97.81 112 ARG A O 1
ATOM 949 N N . ALA A 1 113 ? -16.053 -6.782 10.506 1.00 97.56 113 ALA A N 1
ATOM 950 C CA . ALA A 1 113 ? -16.895 -6.629 9.315 1.00 97.56 113 ALA A CA 1
ATOM 951 C C . ALA A 1 113 ? -16.090 -6.447 8.010 1.00 97.56 113 ALA A C 1
ATOM 953 O O . ALA A 1 113 ? -16.495 -6.906 6.940 1.00 97.56 113 ALA A O 1
ATOM 954 N N . SER A 1 114 ? -14.940 -5.772 8.077 1.00 96.94 114 SER A N 1
ATOM 955 C CA . SER A 1 114 ? -14.107 -5.458 6.905 1.00 96.94 114 SER A CA 1
ATOM 956 C C . SER A 1 114 ? -13.141 -6.583 6.526 1.00 96.94 114 SER A C 1
ATOM 958 O O . SER A 1 114 ? -12.858 -6.784 5.343 1.00 96.94 114 SER A O 1
ATOM 960 N N . ARG A 1 115 ? -12.651 -7.340 7.513 1.00 97.00 115 ARG A N 1
ATOM 961 C CA . ARG A 1 115 ? -11.657 -8.413 7.384 1.00 97.00 115 ARG A CA 1
ATOM 962 C C . ARG A 1 115 ? -11.985 -9.443 6.296 1.00 97.00 115 ARG A C 1
ATOM 964 O O . ARG A 1 115 ? -11.115 -9.655 5.449 1.00 97.00 115 ARG A O 1
ATOM 971 N N . PRO A 1 116 ? -13.188 -10.054 6.230 1.00 96.94 116 PRO A N 1
ATOM 972 C CA . PRO A 1 116 ? -13.494 -11.047 5.193 1.00 96.94 116 PRO A CA 1
ATOM 973 C C . PRO A 1 116 ? -13.510 -10.449 3.779 1.00 96.94 116 PRO A C 1
ATOM 975 O O . PRO A 1 116 ? -13.297 -11.154 2.798 1.00 96.94 116 PRO A O 1
ATOM 978 N N . ARG A 1 117 ? -13.698 -9.129 3.655 1.00 97.06 117 ARG A N 1
ATOM 979 C CA . ARG A 1 117 ? -13.703 -8.414 2.370 1.00 97.06 117 ARG A CA 1
ATOM 980 C C . ARG A 1 117 ? -12.298 -8.074 1.877 1.00 97.06 117 ARG A C 1
ATOM 982 O O . ARG A 1 117 ? -12.141 -7.594 0.751 1.00 97.06 117 ARG A O 1
ATOM 989 N N . LEU A 1 118 ? -11.264 -8.303 2.691 1.00 96.38 118 LEU A N 1
ATOM 990 C CA . LEU A 1 118 ? -9.879 -8.041 2.323 1.00 96.38 118 LEU A CA 1
ATOM 991 C C . LEU A 1 118 ? -9.351 -9.141 1.390 1.00 96.38 118 LEU A C 1
ATOM 993 O O . LEU A 1 118 ? -8.527 -9.958 1.784 1.00 96.38 118 LEU A O 1
ATOM 997 N N . THR A 1 119 ? -9.822 -9.166 0.142 1.00 96.38 119 THR A N 1
ATOM 998 C CA . THR A 1 119 ? -9.463 -10.192 -0.855 1.00 96.38 119 THR A CA 1
ATOM 999 C C . THR A 1 119 ? -7.951 -10.269 -1.094 1.00 96.38 119 THR A C 1
ATOM 1001 O O . THR A 1 119 ? -7.327 -9.200 -1.182 1.00 96.38 119 THR A O 1
ATOM 1004 N N . PRO A 1 120 ? -7.362 -11.469 -1.280 1.00 97.19 120 PRO A N 1
ATOM 1005 C CA . PRO A 1 120 ? -5.940 -11.646 -1.592 1.00 97.19 120 PRO A CA 1
ATOM 1006 C C . PRO A 1 120 ? -5.493 -10.801 -2.790 1.00 97.19 120 PRO A C 1
ATOM 1008 O O . PRO A 1 120 ? -6.306 -10.386 -3.625 1.00 97.19 120 PRO A O 1
ATOM 1011 N N . LEU A 1 121 ? -4.192 -10.512 -2.863 1.00 97.31 121 LEU A N 1
ATOM 1012 C CA . LEU A 1 121 ? -3.612 -9.844 -4.023 1.00 97.31 121 LEU A CA 1
ATOM 1013 C C . LEU A 1 121 ? -3.938 -10.649 -5.301 1.00 97.31 121 LEU A C 1
ATOM 1015 O O . LEU A 1 121 ? -3.639 -11.842 -5.338 1.00 97.31 121 LEU A O 1
ATOM 1019 N N . PRO A 1 122 ? -4.524 -10.039 -6.352 1.00 97.81 122 PRO A N 1
ATOM 1020 C CA . PRO A 1 122 ? -4.920 -10.788 -7.538 1.00 97.81 122 PRO A CA 1
ATOM 1021 C C . PRO A 1 122 ? -3.708 -11.454 -8.210 1.00 97.81 122 PRO A C 1
ATOM 1023 O O . PRO A 1 122 ? -2.673 -10.789 -8.340 1.00 97.81 122 PRO A O 1
ATOM 1026 N N . PRO A 1 123 ? -3.827 -12.693 -8.724 1.00 96.81 123 PRO A N 1
ATOM 1027 C CA . PRO A 1 123 ? -2.719 -13.395 -9.383 1.00 96.81 123 PRO A CA 1
ATOM 1028 C C . PRO A 1 123 ? -2.086 -12.590 -10.524 1.00 96.81 123 PRO A C 1
ATOM 1030 O O . PRO A 1 123 ? -0.864 -12.502 -10.624 1.00 96.81 123 PRO A O 1
ATOM 1033 N N . LEU A 1 124 ? -2.911 -11.887 -11.311 1.00 96.44 124 LEU A N 1
ATOM 1034 C CA . LEU A 1 124 ? -2.454 -10.977 -12.368 1.00 96.44 124 LEU A CA 1
ATOM 1035 C C . LEU A 1 124 ? -1.516 -9.877 -11.842 1.00 96.44 124 LEU A C 1
ATOM 1037 O O . LEU A 1 124 ? -0.582 -9.468 -12.529 1.00 96.44 124 LEU A O 1
ATOM 1041 N N . VAL A 1 125 ? -1.764 -9.377 -10.629 1.00 96.12 125 VAL A N 1
ATOM 1042 C CA . VAL A 1 125 ? -0.911 -8.369 -9.991 1.00 96.12 125 VAL A CA 1
ATOM 1043 C C . VAL A 1 125 ? 0.372 -9.008 -9.480 1.00 96.12 125 VAL A C 1
ATOM 1045 O O . VAL A 1 125 ? 1.439 -8.451 -9.717 1.00 96.12 125 VAL A O 1
ATOM 1048 N N . ALA A 1 126 ? 0.288 -10.165 -8.820 1.00 94.06 126 ALA A N 1
ATOM 1049 C CA . ALA A 1 126 ? 1.466 -10.879 -8.340 1.00 94.06 126 ALA A CA 1
ATOM 1050 C C . ALA A 1 126 ? 2.416 -11.213 -9.506 1.00 94.06 126 ALA A C 1
ATOM 1052 O O . ALA A 1 126 ? 3.535 -10.700 -9.550 1.00 94.06 126 ALA A O 1
ATOM 1053 N N . GLY A 1 127 ? 1.948 -11.960 -10.510 1.00 92.75 127 GLY A N 1
ATOM 1054 C CA . GLY A 1 127 ? 2.758 -12.342 -11.672 1.00 92.75 127 GLY A CA 1
ATOM 1055 C C . GLY A 1 127 ? 3.207 -11.143 -12.513 1.00 92.75 127 GLY A C 1
ATOM 1056 O O . GLY A 1 127 ? 4.389 -10.996 -12.828 1.00 92.75 127 GLY A O 1
ATOM 1057 N N . GLY A 1 128 ? 2.289 -10.217 -12.807 1.00 92.38 128 GLY A N 1
ATOM 1058 C CA . GLY A 1 128 ? 2.573 -9.062 -13.659 1.00 92.38 128 GLY A CA 1
ATOM 1059 C C . GLY A 1 128 ? 3.468 -7.992 -13.026 1.00 92.38 128 GLY A C 1
ATOM 1060 O O . GLY A 1 128 ? 4.046 -7.185 -13.752 1.00 92.38 128 GLY A O 1
ATOM 1061 N N . LEU A 1 129 ? 3.601 -7.960 -11.693 1.00 92.69 129 LEU A N 1
ATOM 1062 C CA . LEU A 1 129 ? 4.605 -7.137 -11.008 1.00 92.69 129 LEU A CA 1
ATOM 1063 C C . LEU A 1 129 ? 5.922 -7.884 -10.781 1.00 92.69 129 LEU A C 1
ATOM 1065 O O . LEU A 1 129 ? 6.951 -7.229 -10.604 1.00 92.69 129 LEU A O 1
ATOM 1069 N N . HIS A 1 130 ? 5.939 -9.217 -10.786 1.00 90.56 130 HIS A N 1
ATOM 1070 C CA . HIS A 1 130 ? 7.196 -9.965 -10.769 1.00 90.56 130 HIS A CA 1
ATOM 1071 C C . HIS A 1 130 ? 7.980 -9.738 -12.065 1.00 90.56 130 HIS A C 1
ATOM 1073 O O . HIS A 1 130 ? 9.171 -9.422 -12.009 1.00 90.56 130 HIS A O 1
ATOM 1079 N N . GLN A 1 131 ? 7.297 -9.761 -13.207 1.00 91.69 131 GLN A N 1
ATOM 1080 C CA . GLN A 1 131 ? 7.899 -9.557 -14.521 1.00 91.69 131 GLN A CA 1
ATOM 1081 C C . GLN A 1 131 ? 8.057 -8.061 -14.837 1.00 91.69 131 GLN A C 1
ATOM 1083 O O . GLN A 1 131 ? 7.087 -7.306 -14.897 1.00 91.69 131 GLN A O 1
ATOM 1088 N N . ALA A 1 132 ? 9.296 -7.614 -15.043 1.00 93.94 132 ALA A N 1
ATOM 1089 C CA . ALA A 1 132 ? 9.583 -6.290 -15.587 1.00 93.94 132 ALA A CA 1
ATOM 1090 C C . ALA A 1 132 ? 10.394 -6.430 -16.866 1.00 93.94 132 ALA A C 1
ATOM 1092 O O . ALA A 1 132 ? 11.352 -7.197 -16.903 1.00 93.94 132 ALA A O 1
ATOM 1093 N N . LYS A 1 133 ? 10.034 -5.643 -17.881 1.00 95.06 133 LYS A N 1
ATOM 1094 C CA . LYS A 1 133 ? 10.820 -5.533 -19.108 1.00 95.06 133 LYS A CA 1
ATOM 1095 C C . LYS A 1 133 ? 12.203 -4.995 -18.755 1.00 95.06 133 LYS A C 1
ATOM 1097 O O . LYS A 1 133 ? 12.306 -3.890 -18.213 1.00 95.06 133 LYS A O 1
ATOM 1102 N N . ASP A 1 134 ? 13.238 -5.763 -19.067 1.00 94.69 134 ASP A N 1
ATOM 1103 C CA . ASP A 1 134 ? 14.620 -5.307 -19.001 1.00 94.69 134 ASP A CA 1
ATOM 1104 C C . ASP A 1 134 ? 15.121 -4.947 -20.406 1.00 94.69 134 ASP A C 1
ATOM 1106 O O . ASP A 1 134 ? 14.681 -5.500 -21.409 1.00 94.69 134 ASP A O 1
ATOM 1110 N N . GLY A 1 135 ? 15.995 -3.951 -20.481 1.00 96.25 135 GLY A N 1
ATOM 1111 C CA . GLY A 1 135 ? 16.557 -3.438 -21.722 1.00 96.25 135 GLY A CA 1
ATOM 1112 C C . GLY A 1 135 ? 17.038 -2.002 -21.563 1.00 96.25 135 GLY A C 1
ATOM 1113 O O . GLY A 1 135 ? 16.490 -1.227 -20.775 1.00 96.25 135 GLY A O 1
ATOM 1114 N N . ARG A 1 136 ? 18.058 -1.613 -22.335 1.00 96.50 136 ARG A N 1
ATOM 1115 C CA . ARG A 1 136 ? 18.675 -0.275 -22.261 1.00 96.50 136 ARG A CA 1
ATOM 1116 C C . ARG A 1 136 ? 17.638 0.854 -22.333 1.00 96.50 136 ARG A C 1
ATOM 1118 O O . ARG A 1 136 ? 17.537 1.654 -21.403 1.00 96.50 136 ARG A O 1
ATOM 1125 N N . LYS A 1 137 ? 16.779 0.840 -23.362 1.00 96.06 137 LYS A N 1
ATOM 1126 C CA . LYS A 1 137 ? 15.702 1.833 -23.547 1.00 96.06 137 LYS A CA 1
ATOM 1127 C C . LYS A 1 137 ? 14.719 1.861 -22.366 1.00 96.06 137 LYS A C 1
ATOM 1129 O O . LYS A 1 137 ? 14.229 2.926 -21.992 1.00 96.06 137 LYS A O 1
ATOM 1134 N N . ALA A 1 138 ? 14.416 0.711 -21.757 1.00 94.25 138 ALA A N 1
ATOM 1135 C CA . ALA A 1 138 ? 13.524 0.632 -20.599 1.00 94.25 138 ALA A CA 1
ATOM 1136 C C . ALA A 1 138 ? 14.160 1.273 -19.351 1.00 94.25 138 ALA A C 1
ATOM 1138 O O . ALA A 1 138 ? 13.505 2.064 -18.666 1.00 94.25 138 ALA A O 1
ATOM 1139 N N . ARG A 1 139 ? 15.450 1.008 -19.105 1.00 96.31 139 ARG A N 1
ATOM 1140 C CA . ARG A 1 139 ? 16.232 1.602 -18.006 1.00 96.31 139 ARG A CA 1
ATOM 1141 C C . ARG A 1 139 ? 16.331 3.127 -18.141 1.00 96.31 139 ARG A C 1
ATOM 1143 O O . ARG A 1 139 ? 16.080 3.844 -17.175 1.00 96.31 139 ARG A O 1
ATOM 1150 N N . GLU A 1 140 ? 16.603 3.635 -19.342 1.00 96.56 140 GLU A N 1
ATOM 1151 C CA . GLU A 1 140 ? 16.637 5.079 -19.633 1.00 96.56 140 GLU A CA 1
ATOM 1152 C C . GLU A 1 140 ? 15.257 5.739 -19.457 1.00 96.56 140 GLU A C 1
ATOM 1154 O O . GLU A 1 140 ? 15.134 6.838 -18.908 1.00 96.56 140 GLU A O 1
ATOM 1159 N N . ARG A 1 141 ? 14.173 5.067 -19.876 1.00 96.38 141 ARG A N 1
ATOM 1160 C CA . ARG A 1 141 ? 12.795 5.537 -19.635 1.00 96.38 141 ARG A CA 1
ATOM 1161 C C . ARG A 1 141 ? 12.467 5.603 -18.144 1.00 96.38 141 ARG A C 1
ATOM 1163 O O . ARG A 1 141 ? 11.831 6.569 -17.718 1.00 96.38 141 ARG A O 1
ATOM 1170 N N . LEU A 1 142 ? 12.891 4.611 -17.357 1.00 96.69 142 LEU A N 1
ATOM 1171 C CA . LEU A 1 142 ? 12.733 4.623 -15.901 1.00 96.69 142 LEU A CA 1
ATOM 1172 C C . LEU A 1 142 ? 13.467 5.817 -15.286 1.00 96.69 142 LEU A C 1
ATOM 1174 O O . LEU A 1 142 ? 12.861 6.555 -14.516 1.00 96.69 142 LEU A O 1
ATOM 1178 N N . GLN A 1 143 ? 14.727 6.041 -15.670 1.00 96.88 143 GLN A N 1
ATOM 1179 C CA . GLN A 1 143 ? 15.529 7.165 -15.185 1.00 96.88 143 GLN A CA 1
ATOM 1180 C C . GLN A 1 143 ? 14.865 8.511 -15.473 1.00 96.88 143 GLN A C 1
ATOM 1182 O O . GLN A 1 143 ? 14.656 9.293 -14.551 1.00 96.88 143 GLN A O 1
ATOM 1187 N N . ARG A 1 144 ? 14.427 8.752 -16.715 1.00 96.75 144 ARG A N 1
ATOM 1188 C CA . ARG A 1 144 ? 13.713 9.990 -17.073 1.00 96.75 144 ARG A CA 1
ATOM 1189 C C . ARG A 1 144 ? 12.418 10.186 -16.284 1.00 96.75 144 ARG A C 1
ATOM 1191 O O . ARG A 1 144 ? 12.039 11.313 -15.983 1.00 96.75 144 ARG A O 1
ATOM 1198 N N . ARG A 1 145 ? 11.679 9.114 -15.978 1.00 96.06 145 ARG A N 1
ATOM 1199 C CA . ARG A 1 145 ? 10.468 9.211 -15.139 1.00 96.06 145 ARG A CA 1
ATOM 1200 C C . ARG A 1 145 ? 10.797 9.465 -13.675 1.00 96.06 145 ARG A C 1
ATOM 1202 O O . ARG A 1 145 ? 10.049 10.185 -13.029 1.00 96.06 145 ARG A O 1
ATOM 1209 N N . PHE A 1 146 ? 11.868 8.863 -13.175 1.00 95.69 146 PHE A N 1
ATOM 1210 C CA . PHE A 1 146 ? 12.336 9.056 -11.811 1.00 95.69 146 PHE A CA 1
ATOM 1211 C C . PHE A 1 146 ? 12.768 10.508 -11.584 1.00 95.69 146 PHE A C 1
ATOM 1213 O O . PHE A 1 146 ? 12.219 11.144 -10.696 1.00 95.69 146 PHE A O 1
ATOM 1220 N N . LEU A 1 147 ? 13.601 11.065 -12.470 1.00 95.50 147 LEU A N 1
ATOM 1221 C CA . LEU A 1 147 ? 14.012 12.473 -12.410 1.00 95.50 147 LEU A CA 1
ATOM 1222 C C . LEU A 1 147 ? 12.807 13.421 -12.458 1.00 95.50 147 LEU A C 1
ATOM 1224 O O . LEU A 1 147 ? 12.660 14.269 -11.592 1.00 95.50 147 LEU A O 1
ATOM 1228 N N . ARG A 1 148 ? 11.866 13.212 -13.392 1.00 95.62 148 ARG A N 1
ATOM 1229 C CA . ARG A 1 148 ? 10.622 14.008 -13.437 1.00 95.62 148 ARG A CA 1
ATOM 1230 C C . ARG A 1 148 ? 9.801 13.918 -12.150 1.00 95.62 148 ARG A C 1
ATOM 1232 O O . ARG A 1 148 ? 9.133 14.878 -11.780 1.00 95.62 148 ARG A O 1
ATOM 1239 N N . PHE A 1 149 ? 9.789 12.753 -11.505 1.00 93.31 149 PHE A N 1
ATOM 1240 C CA . PHE A 1 149 ? 9.101 12.578 -10.231 1.00 93.31 149 PHE A CA 1
ATOM 1241 C C . PHE A 1 149 ? 9.815 13.327 -9.100 1.00 93.31 149 PHE A C 1
ATOM 1243 O O . PHE A 1 149 ? 9.133 13.978 -8.31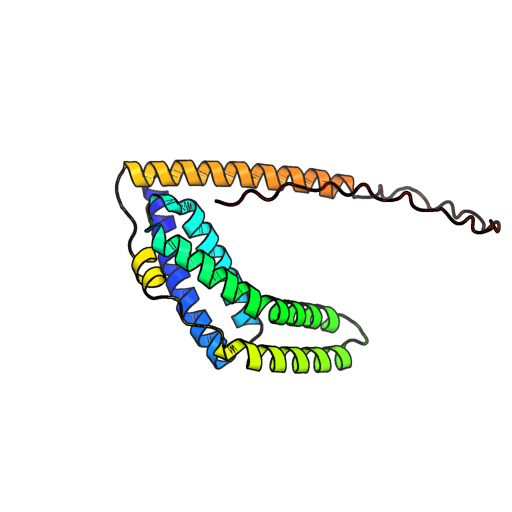8 1.00 93.31 149 PHE A O 1
ATOM 1250 N N . GLU A 1 150 ? 11.148 13.277 -9.041 1.00 92.88 150 GLU A N 1
ATOM 1251 C CA . GLU A 1 150 ? 11.951 14.033 -8.071 1.00 92.88 150 GLU A CA 1
ATOM 1252 C C . GLU A 1 150 ? 11.774 15.542 -8.246 1.00 92.88 150 GLU A C 1
ATOM 1254 O O . GLU A 1 150 ? 11.443 16.212 -7.276 1.00 92.88 150 GLU A O 1
ATOM 1259 N N . THR A 1 151 ? 11.870 16.065 -9.475 1.00 95.56 151 THR A N 1
ATOM 1260 C CA . THR A 1 151 ? 11.637 17.492 -9.762 1.00 95.56 151 THR A CA 1
ATOM 1261 C C . THR A 1 151 ? 10.249 17.937 -9.307 1.00 95.56 151 THR A C 1
ATOM 1263 O O . THR A 1 151 ? 10.105 18.960 -8.645 1.00 95.56 151 THR A O 1
ATOM 1266 N N . ARG A 1 152 ? 9.207 17.147 -9.606 1.00 94.69 152 ARG A N 1
ATOM 1267 C CA . ARG A 1 152 ? 7.842 17.462 -9.164 1.00 94.69 152 ARG A CA 1
ATOM 1268 C C . ARG A 1 152 ? 7.703 17.417 -7.643 1.00 94.69 152 ARG A C 1
ATOM 1270 O O . ARG A 1 152 ? 6.960 18.217 -7.090 1.00 94.69 152 ARG A O 1
ATOM 1277 N N . LEU A 1 153 ? 8.351 16.461 -6.981 1.00 90.62 153 LEU A N 1
ATOM 1278 C CA . LEU A 1 153 ? 8.316 16.354 -5.525 1.00 90.62 153 LEU A CA 1
ATOM 1279 C C . LEU A 1 153 ? 9.025 17.544 -4.871 1.00 90.62 153 LEU A C 1
ATOM 1281 O O . LEU A 1 153 ? 8.462 18.121 -3.952 1.00 90.62 153 LEU A O 1
ATOM 1285 N N . ALA A 1 154 ? 10.194 17.936 -5.378 1.00 91.75 154 ALA A N 1
ATOM 1286 C CA . ALA A 1 154 ? 10.923 19.111 -4.910 1.00 91.75 154 ALA A CA 1
ATOM 1287 C C . ALA A 1 154 ? 10.076 20.387 -5.033 1.00 91.75 154 ALA A C 1
ATOM 1289 O O . ALA A 1 154 ? 9.965 21.131 -4.068 1.00 91.75 154 ALA A O 1
ATOM 1290 N N . GLY A 1 155 ? 9.392 20.585 -6.167 1.00 93.88 155 GLY A N 1
ATOM 1291 C CA . GLY A 1 155 ? 8.492 21.730 -6.344 1.00 93.88 155 GLY A CA 1
ATOM 1292 C C . GLY A 1 155 ? 7.294 21.731 -5.385 1.00 93.88 155 GLY A C 1
ATOM 1293 O O . GLY A 1 155 ? 6.893 22.784 -4.910 1.00 93.88 155 GLY A O 1
ATOM 1294 N N . LEU A 1 156 ? 6.733 20.557 -5.061 1.00 91.75 156 LEU A N 1
ATOM 1295 C CA . LEU A 1 156 ? 5.656 20.457 -4.066 1.00 91.75 156 LEU A CA 1
ATOM 1296 C C . LEU A 1 156 ? 6.140 20.753 -2.643 1.00 91.75 156 LEU A C 1
ATOM 1298 O O . LEU A 1 156 ? 5.382 21.333 -1.877 1.00 91.75 156 LEU A O 1
ATOM 1302 N N . ILE A 1 157 ? 7.361 20.336 -2.297 1.00 89.00 157 ILE A N 1
ATOM 1303 C CA . ILE A 1 157 ? 7.965 20.628 -0.991 1.00 89.00 157 ILE A CA 1
ATOM 1304 C C . ILE A 1 157 ? 8.214 22.135 -0.870 1.00 89.00 157 ILE A C 1
ATOM 1306 O O . ILE A 1 157 ? 7.726 22.739 0.075 1.00 89.00 157 ILE A O 1
ATOM 1310 N N . ALA A 1 158 ? 8.841 22.755 -1.876 1.00 89.88 158 ALA A N 1
ATOM 1311 C CA . ALA A 1 158 ? 9.081 24.200 -1.893 1.00 89.88 158 ALA A CA 1
ATOM 1312 C C . ALA A 1 158 ? 7.781 25.016 -1.737 1.00 89.88 158 ALA A C 1
ATOM 1314 O O . ALA A 1 158 ? 7.710 25.919 -0.910 1.00 89.88 158 ALA A O 1
ATOM 1315 N N . ALA A 1 159 ? 6.718 24.639 -2.457 1.00 89.31 159 ALA A N 1
ATOM 1316 C CA . ALA A 1 159 ? 5.418 25.305 -2.347 1.00 89.31 159 ALA A CA 1
ATOM 1317 C C . ALA A 1 159 ? 4.734 25.101 -0.978 1.00 89.31 159 ALA A C 1
ATOM 1319 O O . ALA A 1 159 ? 3.959 25.950 -0.542 1.00 89.31 159 ALA A O 1
ATOM 1320 N N . GLN A 1 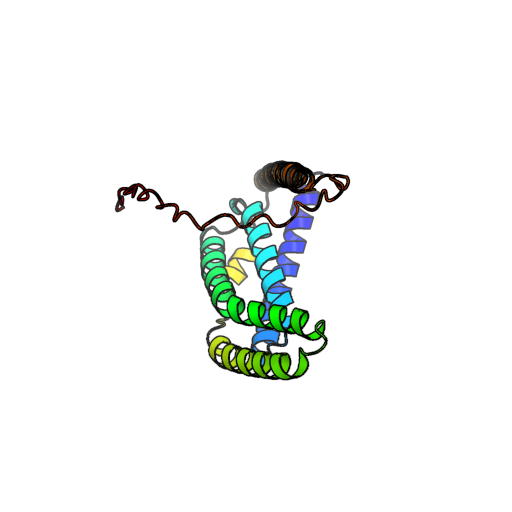160 ? 4.972 23.968 -0.304 1.00 88.75 160 GLN A N 1
ATOM 1321 C CA . GLN A 1 160 ? 4.461 23.748 1.053 1.00 88.75 160 GLN A CA 1
ATOM 1322 C C . GLN A 1 160 ? 5.211 24.585 2.083 1.00 88.75 160 GLN A C 1
ATOM 1324 O O . GLN A 1 160 ? 4.566 25.114 2.987 1.00 88.75 160 GLN A O 1
ATOM 1329 N N . ASP A 1 161 ? 6.528 24.727 1.937 1.00 82.75 161 ASP A N 1
ATOM 1330 C CA . ASP A 1 161 ? 7.341 25.534 2.844 1.00 82.75 161 ASP A CA 1
ATOM 1331 C C . ASP A 1 161 ? 6.913 27.007 2.781 1.00 82.75 161 ASP A C 1
ATOM 1333 O O . ASP A 1 161 ? 6.640 27.606 3.820 1.00 82.75 161 ASP A O 1
ATOM 1337 N N . GLU A 1 162 ? 6.721 27.565 1.582 1.00 81.00 162 GLU A N 1
ATOM 1338 C CA . GLU A 1 162 ? 6.211 28.936 1.410 1.00 81.00 162 GLU A CA 1
ATOM 1339 C C . GLU A 1 162 ? 4.872 29.158 2.132 1.00 81.00 162 GLU A C 1
ATOM 1341 O O . GLU A 1 162 ? 4.698 30.149 2.842 1.00 81.00 162 GLU A O 1
ATOM 1346 N N . PHE A 1 163 ? 3.937 28.210 2.016 1.00 77.00 163 PHE A N 1
ATOM 1347 C CA . PHE A 1 163 ? 2.629 28.317 2.664 1.00 77.00 163 PHE A CA 1
ATOM 1348 C C . PHE A 1 163 ? 2.713 28.148 4.189 1.00 77.00 163 PHE A C 1
ATOM 1350 O O . PHE A 1 163 ? 2.035 28.850 4.937 1.00 77.00 163 PHE A O 1
ATOM 1357 N N . PHE A 1 164 ? 3.559 27.232 4.666 1.00 73.50 164 PHE A N 1
ATOM 1358 C CA . PHE A 1 164 ? 3.742 26.986 6.095 1.00 73.50 164 PHE A CA 1
ATOM 1359 C C . PHE A 1 164 ? 4.369 28.194 6.804 1.00 73.50 164 PHE A C 1
ATOM 1361 O O . PHE A 1 164 ? 3.927 28.564 7.893 1.00 73.50 164 PHE A O 1
ATOM 1368 N N . PHE A 1 165 ? 5.353 28.851 6.179 1.00 69.62 165 PHE A N 1
ATOM 1369 C CA . PHE A 1 165 ? 5.964 30.061 6.731 1.00 69.62 165 PHE A CA 1
ATOM 1370 C C . PHE A 1 165 ? 5.062 31.295 6.609 1.00 69.62 165 PHE A C 1
ATOM 1372 O O . PHE A 1 165 ? 5.058 32.113 7.527 1.00 69.62 165 PHE A O 1
ATOM 1379 N N . ALA A 1 166 ? 4.230 31.400 5.567 1.00 72.81 166 ALA A N 1
ATOM 1380 C CA . ALA A 1 166 ? 3.252 32.484 5.440 1.00 72.81 166 ALA A CA 1
ATOM 1381 C C . ALA A 1 166 ? 2.150 32.449 6.522 1.00 72.81 166 ALA A C 1
ATOM 1383 O O . ALA A 1 166 ? 1.592 33.488 6.868 1.00 72.81 166 ALA A O 1
ATOM 1384 N N . CYS A 1 167 ? 1.843 31.274 7.086 1.00 64.38 167 CYS A N 1
ATOM 1385 C CA . CYS A 1 167 ? 0.852 31.120 8.157 1.00 64.38 167 CYS A CA 1
ATOM 1386 C C . CYS A 1 167 ? 1.419 31.261 9.581 1.00 64.38 167 CYS A C 1
ATOM 1388 O O . CYS A 1 167 ? 0.647 31.193 10.541 1.00 64.38 167 CYS A O 1
ATOM 1390 N N . ARG A 1 168 ? 2.731 31.478 9.763 1.00 65.44 168 ARG A N 1
ATOM 1391 C CA . ARG A 1 168 ? 3.249 31.901 11.071 1.00 65.44 168 ARG A CA 1
ATOM 1392 C C . ARG A 1 168 ? 2.815 33.343 11.312 1.00 65.44 168 ARG A C 1
ATOM 1394 O O . ARG A 1 168 ? 3.441 34.277 10.824 1.00 65.44 168 ARG A O 1
ATOM 1401 N N . VAL A 1 169 ? 1.736 33.501 12.079 1.00 59.69 169 VAL A N 1
ATOM 1402 C CA . VAL A 1 169 ? 1.344 34.781 12.681 1.00 59.69 169 VAL A CA 1
ATOM 1403 C C . VAL A 1 169 ? 2.601 35.389 13.313 1.00 59.69 169 VAL A C 1
ATOM 1405 O O . VAL A 1 169 ? 3.257 34.694 14.099 1.00 59.69 169 VAL A O 1
ATOM 1408 N N . PRO A 1 170 ? 2.995 36.627 12.962 1.00 65.44 170 PRO A N 1
ATOM 1409 C CA . PRO A 1 170 ? 4.153 37.253 13.577 1.00 65.44 170 PRO A CA 1
ATOM 1410 C C . PRO A 1 170 ? 3.936 37.260 15.090 1.00 65.44 170 PRO A C 1
ATOM 1412 O O . PRO A 1 170 ? 2.957 37.817 15.580 1.00 65.44 170 PRO A O 1
ATOM 1415 N N . ALA A 1 171 ? 4.844 36.625 15.833 1.00 63.94 171 ALA A N 1
ATOM 1416 C CA . ALA A 1 171 ? 4.757 36.422 17.281 1.00 63.94 171 ALA A CA 1
ATOM 1417 C C . ALA A 1 171 ? 4.868 37.726 18.106 1.00 63.94 171 ALA A C 1
ATOM 1419 O O . ALA A 1 171 ? 5.209 37.687 19.282 1.00 63.94 171 ALA A O 1
ATOM 1420 N N . ASN A 1 172 ? 4.615 38.890 17.499 1.00 58.28 172 ASN A N 1
ATOM 1421 C CA . ASN A 1 172 ? 4.842 40.194 18.107 1.00 58.28 172 ASN A CA 1
ATOM 1422 C C . ASN A 1 172 ? 3.718 41.214 17.865 1.00 58.28 172 ASN A C 1
ATOM 1424 O O . ASN A 1 172 ? 3.944 42.418 17.955 1.00 58.28 172 ASN A O 1
ATOM 1428 N N . THR A 1 173 ? 2.487 40.775 17.605 1.00 58.69 173 THR A N 1
ATOM 1429 C CA . THR A 1 173 ? 1.330 41.620 17.929 1.00 58.69 173 THR A CA 1
ATOM 1430 C C . THR A 1 173 ? 1.024 41.439 19.406 1.00 58.69 173 THR A C 1
ATOM 1432 O O . THR A 1 173 ? 0.256 40.555 19.786 1.00 58.69 173 THR A O 1
ATOM 1435 N N . ARG A 1 174 ? 1.669 42.265 20.244 1.00 61.16 174 ARG A N 1
ATOM 1436 C CA . ARG A 1 174 ? 1.236 42.509 21.623 1.00 61.16 174 ARG A CA 1
ATOM 1437 C C . ARG A 1 174 ? -0.277 42.693 21.607 1.00 61.16 174 ARG A C 1
ATOM 1439 O O . ARG A 1 174 ? -0.795 43.561 20.909 1.00 61.16 174 ARG A O 1
ATOM 1446 N N . SER A 1 175 ? -0.956 41.837 22.351 1.00 54.84 175 SER A N 1
ATOM 1447 C CA . SER A 1 175 ? -2.379 41.883 22.631 1.00 54.84 175 SER A CA 1
ATOM 1448 C C . SER A 1 175 ? -2.748 43.237 23.238 1.00 54.84 175 SER A C 1
ATOM 1450 O O . SER A 1 175 ? -2.723 43.411 24.454 1.00 54.84 175 SER A O 1
ATOM 1452 N N . VAL A 1 176 ? -3.097 44.206 22.393 1.00 63.81 176 VAL A N 1
ATOM 1453 C CA . VAL A 1 176 ? -3.983 45.294 22.799 1.00 63.81 176 VAL A CA 1
ATOM 1454 C C . VAL A 1 176 ? -5.343 44.634 22.947 1.00 63.81 176 VAL A C 1
ATOM 1456 O O . VAL A 1 176 ? -6.029 44.385 21.960 1.00 63.81 176 VAL A O 1
ATOM 1459 N N . VAL A 1 177 ? -5.671 44.239 24.175 1.00 60.22 177 VAL A N 1
ATOM 1460 C CA . VAL A 1 177 ? -7.004 43.764 24.540 1.00 60.22 177 VAL A CA 1
ATOM 1461 C C . VAL A 1 177 ? -7.964 44.917 24.228 1.00 60.22 177 VAL A C 1
ATOM 1463 O O . VAL A 1 177 ? -7.867 45.956 24.884 1.00 60.22 177 VAL A O 1
ATOM 1466 N N . PRO A 1 178 ? -8.853 44.813 23.223 1.00 54.44 178 PRO A N 1
ATOM 1467 C CA . PRO A 1 178 ? -9.884 45.815 23.054 1.00 54.44 178 PRO A CA 1
ATOM 1468 C C . PRO A 1 178 ? -10.844 45.651 24.229 1.00 54.44 178 PRO A C 1
ATOM 1470 O O . PRO A 1 178 ? -11.443 44.590 24.411 1.00 54.44 178 PRO A O 1
ATOM 1473 N N . SER A 1 179 ? -10.945 46.697 25.045 1.00 61.06 179 SER A N 1
ATOM 1474 C CA . SER A 1 179 ? -11.977 46.818 26.069 1.00 61.06 179 SER A CA 1
ATOM 1475 C C . SER A 1 179 ? -13.343 46.532 25.440 1.00 61.06 179 SER A C 1
ATOM 1477 O O . SER A 1 179 ? -13.670 47.047 24.368 1.00 61.06 179 SER A O 1
ATOM 1479 N N . VAL A 1 180 ? -14.103 45.648 26.082 1.00 56.09 180 VAL A N 1
ATOM 1480 C CA . VAL A 1 180 ? -15.385 45.115 25.618 1.00 56.09 180 VAL A CA 1
ATOM 1481 C C . VAL A 1 180 ? -16.433 46.232 25.643 1.00 56.09 180 VAL A C 1
ATOM 1483 O O . VAL A 1 180 ? -17.150 46.414 26.619 1.00 56.09 180 VAL A O 1
ATOM 1486 N N . GLY A 1 181 ? -16.514 47.001 24.559 1.00 56.00 181 GLY A N 1
ATOM 1487 C CA . GLY A 1 181 ? -17.652 47.862 24.253 1.00 56.00 181 GLY A CA 1
ATOM 1488 C C . GLY A 1 181 ? -18.701 47.057 23.492 1.00 56.00 181 GLY A C 1
ATOM 1489 O O . GLY A 1 181 ? -18.440 46.598 22.380 1.00 56.00 181 GLY A O 1
ATOM 1490 N N . GLY A 1 182 ? -19.868 46.844 24.103 1.00 57.78 182 GLY A N 1
ATOM 1491 C CA . GLY A 1 182 ? -20.971 46.072 23.534 1.00 57.78 182 GLY A CA 1
ATOM 1492 C C . GLY A 1 182 ? -21.406 46.596 22.165 1.00 57.78 182 GLY A C 1
ATOM 1493 O O . GLY A 1 182 ? -21.909 47.708 22.050 1.00 57.78 182 GLY A O 1
ATOM 1494 N N . ALA A 1 183 ? -21.242 45.775 21.127 1.00 51.91 183 ALA A N 1
ATOM 1495 C CA . ALA A 1 183 ? -21.725 46.071 19.787 1.00 51.91 183 ALA A CA 1
ATOM 1496 C C . ALA A 1 183 ? -22.693 44.975 19.329 1.00 51.91 183 ALA A C 1
ATOM 1498 O O . ALA A 1 183 ? -22.359 43.795 19.217 1.00 51.91 183 ALA A O 1
ATOM 1499 N N . THR A 1 184 ? -23.923 45.410 19.089 1.00 53.69 184 THR A N 1
ATOM 1500 C CA . THR A 1 184 ? -25.077 44.665 18.593 1.00 53.69 184 THR A CA 1
ATOM 1501 C C . THR A 1 184 ? -24.776 43.830 17.347 1.00 53.69 184 THR A C 1
ATOM 1503 O O . THR A 1 184 ? -24.184 44.293 16.372 1.00 53.69 184 THR A O 1
ATOM 1506 N N . CYS A 1 185 ? -25.247 42.584 17.374 1.00 49.38 185 CYS A N 1
ATOM 1507 C CA . CYS A 1 185 ? -25.047 41.567 16.349 1.00 49.38 185 CYS A CA 1
ATOM 1508 C C . CYS A 1 185 ? -25.832 41.895 15.060 1.00 49.38 185 CYS A C 1
ATOM 1510 O O . CYS A 1 185 ? -27.016 41.578 14.933 1.00 49.38 185 CYS A O 1
ATOM 1512 N N . ALA A 1 186 ? -25.176 42.519 14.079 1.00 54.44 186 ALA A N 1
ATOM 1513 C CA . ALA A 1 186 ? -25.727 42.679 12.735 1.00 54.44 186 ALA A CA 1
ATOM 1514 C C . ALA A 1 186 ? -25.574 41.370 11.937 1.00 54.44 186 ALA A C 1
ATOM 1516 O O . ALA A 1 186 ? -24.470 40.959 11.569 1.00 54.44 186 ALA A O 1
ATOM 1517 N N . ARG A 1 187 ? -26.707 40.712 11.652 1.00 52.09 187 ARG A N 1
ATOM 1518 C CA . ARG A 1 187 ? -26.813 39.514 10.802 1.00 52.09 187 ARG A CA 1
ATOM 1519 C C . ARG A 1 187 ? -26.252 39.790 9.400 1.00 52.09 187 ARG A C 1
ATOM 1521 O O . ARG A 1 187 ? -26.927 40.396 8.569 1.00 52.09 187 ARG A O 1
ATOM 1528 N N . ARG A 1 188 ? -25.050 39.291 9.091 1.00 58.00 188 ARG A N 1
ATOM 1529 C CA . ARG A 1 188 ? -24.544 39.248 7.708 1.00 58.00 188 ARG A CA 1
ATOM 1530 C C . ARG A 1 188 ? -25.276 38.156 6.926 1.00 58.00 188 ARG A C 1
ATOM 1532 O O . ARG A 1 188 ? -25.122 36.970 7.205 1.00 58.00 188 ARG A O 1
ATOM 1539 N N . ARG A 1 189 ? -26.077 38.569 5.939 1.00 55.91 189 ARG A N 1
ATOM 1540 C CA . ARG A 1 189 ? -26.653 37.685 4.916 1.00 55.91 189 ARG A CA 1
ATOM 1541 C C . ARG A 1 189 ? -25.524 37.178 4.012 1.00 55.91 189 ARG A C 1
ATOM 1543 O O . ARG A 1 189 ? -24.794 37.977 3.433 1.00 55.91 189 ARG A O 1
ATOM 1550 N N . PHE A 1 190 ? -25.385 35.860 3.901 1.00 57.50 190 PHE A N 1
ATOM 1551 C CA . PHE A 1 190 ? -24.498 35.228 2.924 1.00 57.50 190 PHE A CA 1
ATOM 1552 C C . PHE A 1 190 ? -25.062 35.409 1.503 1.00 57.50 190 PHE A C 1
ATOM 1554 O O . PHE A 1 190 ? -26.262 35.201 1.308 1.00 57.50 190 PHE A O 1
ATOM 1561 N N . PRO A 1 191 ? -24.236 35.764 0.503 1.00 63.38 191 PRO A N 1
ATOM 1562 C CA . PRO A 1 191 ? -24.672 35.797 -0.887 1.00 63.38 191 PRO A CA 1
ATOM 1563 C C . PRO A 1 191 ? -24.903 34.369 -1.424 1.00 63.38 191 PRO A C 1
ATOM 1565 O O . PRO A 1 191 ? -24.154 33.450 -1.072 1.00 63.38 191 PRO A O 1
ATOM 1568 N N . PRO A 1 192 ? -25.917 34.154 -2.281 1.00 63.06 192 PRO A N 1
ATOM 1569 C CA . PRO A 1 192 ? -26.193 32.851 -2.875 1.00 63.06 192 PRO A CA 1
ATOM 1570 C C . PRO A 1 192 ? -25.055 32.423 -3.814 1.00 63.06 192 PRO A C 1
ATOM 1572 O O . PRO A 1 192 ? -24.677 33.133 -4.745 1.00 63.06 192 PRO A O 1
ATOM 1575 N N . GLY A 1 193 ? -24.496 31.239 -3.553 1.00 65.56 193 GLY A N 1
ATOM 1576 C CA . GLY A 1 193 ? -23.407 30.655 -4.331 1.00 65.56 193 GLY A CA 1
ATOM 1577 C C . GLY A 1 193 ? -23.836 30.252 -5.744 1.00 65.56 193 GLY A C 1
ATOM 1578 O O . GLY A 1 193 ? -24.747 29.443 -5.929 1.00 65.56 193 GLY A O 1
ATOM 1579 N N . ASN A 1 194 ? -23.119 30.782 -6.736 1.00 58.97 194 ASN A N 1
ATOM 1580 C CA . ASN A 1 194 ? -23.215 30.423 -8.149 1.00 58.97 194 ASN A CA 1
ATOM 1581 C C . ASN A 1 194 ? -22.952 28.922 -8.372 1.00 58.97 194 ASN A C 1
ATOM 1583 O O . ASN A 1 194 ? -21.817 28.449 -8.269 1.00 58.97 194 ASN A O 1
ATOM 1587 N N . ARG A 1 195 ? -23.997 28.168 -8.738 1.00 58.06 195 ARG A N 1
ATOM 1588 C CA . ARG A 1 195 ? -23.883 26.778 -9.199 1.00 58.06 195 ARG A CA 1
ATOM 1589 C C . ARG A 1 195 ? -23.348 26.761 -10.631 1.00 58.06 195 ARG A C 1
ATOM 1591 O O . ARG A 1 195 ? -24.092 26.989 -11.576 1.00 58.06 195 ARG A O 1
ATOM 1598 N N . ARG A 1 196 ? -22.061 26.452 -10.806 1.00 60.97 196 ARG A N 1
ATOM 1599 C CA . ARG A 1 196 ? -21.524 26.068 -12.120 1.00 60.97 196 ARG A CA 1
ATOM 1600 C C . ARG A 1 196 ? -21.879 24.609 -12.400 1.00 60.97 196 ARG A C 1
ATOM 1602 O O . ARG A 1 196 ? -21.296 23.697 -11.822 1.00 60.97 196 ARG A O 1
ATOM 1609 N N . THR A 1 197 ? -22.840 24.407 -13.290 1.00 62.19 197 THR A N 1
ATOM 1610 C CA . THR A 1 197 ? -23.128 23.135 -13.957 1.00 62.19 197 THR A CA 1
ATOM 1611 C C . THR A 1 197 ? -21.993 22.798 -14.923 1.00 62.19 197 THR A C 1
ATOM 1613 O O . THR A 1 197 ? -21.765 23.522 -15.890 1.00 62.19 197 THR A O 1
ATOM 1616 N N . THR A 1 198 ? -21.265 21.711 -14.677 1.00 60.78 198 THR A N 1
ATOM 1617 C CA . THR A 1 198 ? -20.342 21.128 -15.659 1.00 60.78 198 THR A CA 1
ATOM 1618 C C . THR A 1 198 ? -21.072 20.081 -16.508 1.00 60.78 198 THR A C 1
ATOM 1620 O O . THR A 1 198 ? -21.807 19.261 -15.953 1.00 60.78 198 THR A O 1
ATOM 1623 N N . PRO A 1 199 ? -20.893 20.077 -17.843 1.00 67.31 199 PRO A N 1
ATOM 1624 C CA . PRO A 1 199 ? -21.541 19.111 -18.717 1.00 67.31 199 PRO A CA 1
ATOM 1625 C C . PRO A 1 199 ? -20.866 17.739 -18.616 1.00 67.31 199 PRO A C 1
ATOM 1627 O O . PRO A 1 199 ? -19.642 17.601 -18.568 1.00 67.31 199 PRO A O 1
ATOM 1630 N N . PHE A 1 200 ? -21.710 16.715 -18.569 1.00 63.22 200 PHE A N 1
ATOM 1631 C CA . PHE A 1 200 ? -21.357 15.308 -18.458 1.00 63.22 200 PHE A CA 1
ATOM 1632 C C . PHE A 1 200 ? -21.152 14.737 -19.873 1.00 63.22 200 PHE A C 1
ATOM 1634 O O . PHE A 1 200 ? -22.124 14.455 -20.568 1.00 63.22 200 PHE A O 1
ATOM 1641 N N . CYS A 1 201 ? -19.906 14.568 -20.323 1.00 60.47 201 CYS A N 1
ATOM 1642 C CA . CYS A 1 201 ? -19.623 13.875 -21.585 1.00 60.47 201 CYS A CA 1
ATOM 1643 C C . CYS A 1 201 ? -19.639 12.354 -21.364 1.00 60.47 201 CYS A C 1
ATOM 1645 O O . CYS A 1 201 ? -18.821 11.827 -20.606 1.00 60.47 201 CYS A O 1
ATOM 1647 N N . ARG A 1 202 ? -20.569 11.656 -22.030 1.00 62.12 202 ARG A N 1
ATOM 1648 C CA . ARG A 1 202 ? -20.574 10.192 -22.175 1.00 62.12 202 ARG A CA 1
ATOM 1649 C C . ARG A 1 202 ? -19.603 9.784 -23.286 1.00 62.12 202 ARG A C 1
ATOM 1651 O O . ARG A 1 202 ? -19.607 10.389 -24.353 1.00 62.12 202 ARG A O 1
ATOM 1658 N N . GLY A 1 203 ? -18.821 8.745 -23.017 1.00 69.25 203 GLY A N 1
ATOM 1659 C CA . GLY A 1 203 ? -18.053 7.956 -23.976 1.00 69.25 203 GLY A CA 1
ATOM 1660 C C . GLY A 1 203 ? -17.994 6.521 -23.482 1.00 69.25 203 GLY A C 1
ATOM 1661 O O . GLY A 1 203 ? -18.038 6.343 -22.240 1.00 69.25 203 GLY A O 1
#

Sequence (203 aa):
MRAQKLFRRWQGRRAKLLRQLIDLQRRCQRAGKVQQVHEFRVTLRRLRLLARVGRPLLNPAAIASLRRWGKRVSLLTSRVRDLDVASEWLQEQPQGEEAVELIEARRDRLWRASRPRLTPLPPLVAGGLHQAKDGRKARERLQRRFLRFETRLAGLIAAQDEFFFACRVPANTRSVVPSVGGATCARRRFPPGNRRTTPFCRG

pLDDT: mean 89.17, std 14.59, range [49.38, 98.5]

Secondary structure (DSSP, 8-state):
--HHHHHHHHHHHHHHHHHHHHHHHHHHHHT--HHHHHHHHHHHHHHHHHHHHTGGGS-HHHHHHHHHHHHHHHHHHHHHHHHHHHHHHHTTSTT-HHHHHHHHHHHHHHHHHHGGG-PPPPHHHHHHHH----SHHHHHHHHHHHHHHHHHHHHHHHHHHHHHHHTS--TT----------------PPPPP----------